Protein AF-0000000083108689 (afdb_homodimer)

Sequence (274 aa):
MANTTTRLTDDALAFLSERHLAMLTTVRADGSPHVVAVGFTFDPKTHIARVITTGGSQKAVNAERGGMAVLSQVDGARWLSLEGQSKVNSDADAVRDAELRYAQRYRNPRPNPRRVVIEVHIERVLGSSGLLDRGDKMANTTTRLTDDALAFLSERHLAMLTTVRADGSPHVVAVGFTFDPKTHIARVITTGGSQKAVNAERGGMAVLSQVDGARWLSLEGQSKVNSDADAVRDAELRYAQRYRNPRPNPRRVVIEVHIERVLGSSGLLDRGDK

Organism: NCBI:txid185642

Radius of gyration: 18.55 Å; Cα contacts (8 Å, |Δi|>4): 628; chains: 2; bounding box: 58×52×39 Å

Structure (mmCIF, N/CA/C/O backbone):
data_AF-0000000083108689-model_v1
#
loop_
_entity.id
_entity.type
_entity.pdbx_description
1 polymer 'F420H(2)-dependent biliverdin reductase'
#
loop_
_atom_site.group_PDB
_atom_site.id
_atom_site.type_symbol
_atom_site.label_atom_id
_atom_site.label_alt_id
_atom_site.label_comp_id
_atom_site.label_asym_id
_atom_site.label_entity_id
_atom_site.label_seq_id
_atom_site.pdbx_PDB_ins_code
_atom_site.Cartn_x
_atom_site.Cartn_y
_atom_site.Cartn_z
_atom_site.occupancy
_atom_site.B_iso_or_equiv
_atom_site.auth_seq_id
_atom_site.auth_comp_id
_atom_site.auth_asym_id
_atom_site.auth_atom_id
_atom_site.pdbx_PDB_model_num
ATOM 1 N N . MET A 1 1 ? 29.031 -4.812 11.219 1 29.05 1 MET A N 1
ATOM 2 C CA . MET A 1 1 ? 28.203 -5.258 10.102 1 29.05 1 MET A CA 1
ATOM 3 C C . MET A 1 1 ? 27.812 -4.082 9.219 1 29.05 1 MET A C 1
ATOM 5 O O . MET A 1 1 ? 27.531 -2.988 9.711 1 29.05 1 MET A O 1
ATOM 9 N N . ALA A 1 2 ? 28.375 -3.887 8.008 1 32.94 2 ALA A N 1
ATOM 10 C CA . ALA A 1 2 ? 28.172 -2.795 7.055 1 32.94 2 ALA A CA 1
ATOM 11 C C . ALA A 1 2 ? 26.703 -2.389 6.992 1 32.94 2 ALA A C 1
ATOM 13 O O . ALA A 1 2 ? 25.844 -3.188 6.605 1 32.94 2 ALA A O 1
ATOM 14 N N . ASN A 1 3 ? 26.062 -1.746 7.891 1 42.31 3 ASN A N 1
ATOM 15 C CA . ASN A 1 3 ? 24.688 -1.252 7.945 1 42.31 3 ASN A CA 1
ATOM 16 C C . ASN A 1 3 ? 24.281 -0.568 6.641 1 42.31 3 ASN A C 1
ATOM 18 O O . ASN A 1 3 ? 24.531 0.626 6.461 1 42.31 3 ASN A O 1
ATOM 22 N N . THR A 1 4 ? 24.547 -1.131 5.523 1 49.97 4 THR A N 1
ATOM 23 C CA . THR A 1 4 ? 24.344 -0.561 4.199 1 49.97 4 THR A CA 1
ATOM 24 C C . THR A 1 4 ? 22.938 0.012 4.059 1 49.97 4 THR A C 1
ATOM 26 O O . THR A 1 4 ? 21.969 -0.734 4.031 1 49.97 4 THR A O 1
ATOM 29 N N . THR A 1 5 ? 22.75 1.223 4.707 1 63.5 5 THR A N 1
ATOM 30 C CA . THR A 1 5 ? 21.5 1.976 4.613 1 63.5 5 THR A CA 1
ATOM 31 C C . THR A 1 5 ? 21.172 2.283 3.158 1 63.5 5 THR A C 1
ATOM 33 O O . THR A 1 5 ? 22 2.812 2.42 1 63.5 5 THR A O 1
ATOM 36 N N . THR A 1 6 ? 20.25 1.543 2.547 1 78.5 6 THR A N 1
ATOM 37 C CA . THR A 1 6 ? 19.75 1.85 1.214 1 78.5 6 THR A CA 1
ATOM 38 C C . THR A 1 6 ? 19.453 3.342 1.077 1 78.5 6 THR A C 1
ATOM 40 O O . THR A 1 6 ? 18.766 3.924 1.918 1 78.5 6 THR A O 1
ATOM 43 N N . ARG A 1 7 ? 20.297 3.887 0.095 1 89.94 7 ARG A N 1
ATOM 44 C CA . ARG A 1 7 ? 20.062 5.301 -0.173 1 89.94 7 ARG A 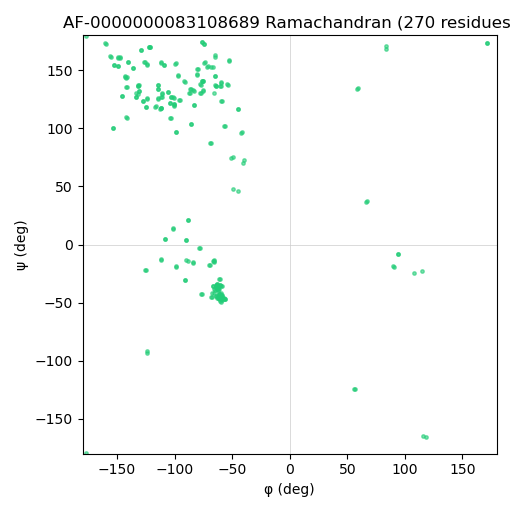CA 1
ATOM 45 C C . ARG A 1 7 ? 19.203 5.488 -1.414 1 89.94 7 ARG A C 1
ATOM 47 O O . ARG A 1 7 ? 19.203 4.645 -2.312 1 89.94 7 ARG A O 1
ATOM 54 N N . LEU A 1 8 ? 18.562 6.613 -1.435 1 96.69 8 LEU A N 1
ATOM 55 C CA . LEU A 1 8 ? 17.734 6.973 -2.578 1 96.69 8 LEU A CA 1
ATOM 56 C C . LEU A 1 8 ? 18.562 7.656 -3.66 1 96.69 8 LEU A C 1
ATOM 58 O O . LEU A 1 8 ? 19.406 8.5 -3.359 1 96.69 8 LEU A O 1
ATOM 62 N N . THR A 1 9 ? 18.406 7.285 -4.871 1 97.31 9 THR A N 1
ATOM 63 C CA . THR A 1 9 ? 19.047 7.953 -5.996 1 97.31 9 THR A CA 1
ATOM 64 C C . THR A 1 9 ? 18.344 9.266 -6.324 1 97.31 9 THR A C 1
ATOM 66 O O . THR A 1 9 ? 17.266 9.555 -5.781 1 97.31 9 THR A O 1
ATOM 69 N N . ASP A 1 10 ? 18.922 9.992 -7.254 1 97.12 10 ASP A N 1
ATOM 70 C CA . ASP A 1 10 ? 18.281 11.211 -7.742 1 97.12 10 ASP A CA 1
ATOM 71 C C . ASP A 1 10 ? 16.969 10.883 -8.445 1 97.12 10 ASP A C 1
ATOM 73 O O . ASP A 1 10 ? 16 11.656 -8.359 1 97.12 10 ASP A O 1
ATOM 77 N N . ASP A 1 11 ? 16.906 9.781 -9.148 1 97.62 11 ASP A N 1
ATOM 78 C CA . ASP A 1 11 ? 15.688 9.336 -9.805 1 97.62 11 ASP A CA 1
ATOM 79 C C . ASP A 1 11 ? 14.594 9.031 -8.781 1 97.62 11 ASP A C 1
ATOM 81 O O . ASP A 1 11 ? 13.422 9.305 -9.016 1 97.62 11 ASP A O 1
ATOM 85 N N . ALA A 1 12 ? 15.039 8.453 -7.684 1 98.12 12 ALA A N 1
ATOM 86 C CA . ALA A 1 12 ? 14.094 8.172 -6.605 1 98.12 12 ALA A CA 1
ATOM 87 C C . ALA A 1 12 ? 13.516 9.469 -6.039 1 98.12 12 ALA A C 1
ATOM 89 O O . ALA A 1 12 ? 12.305 9.562 -5.809 1 98.12 12 ALA A O 1
ATOM 90 N N . LEU A 1 13 ? 14.422 10.438 -5.836 1 98.12 13 LEU A N 1
ATOM 91 C CA . LEU A 1 13 ? 13.977 11.711 -5.285 1 98.12 13 LEU A CA 1
ATOM 92 C C . LEU A 1 13 ? 13.047 12.43 -6.258 1 98.12 13 LEU A C 1
ATOM 94 O O . LEU A 1 13 ? 12.062 13.047 -5.84 1 98.12 13 LEU A O 1
ATOM 98 N N . ALA A 1 14 ? 13.328 12.359 -7.555 1 97.81 14 ALA A N 1
ATOM 99 C CA . ALA A 1 14 ? 12.422 12.906 -8.562 1 97.81 14 ALA A CA 1
ATOM 100 C C . ALA A 1 14 ? 11.062 12.203 -8.516 1 97.81 14 ALA A C 1
ATOM 102 O O . ALA A 1 14 ? 10.016 12.852 -8.57 1 97.81 14 ALA A O 1
ATOM 103 N N . PHE A 1 15 ? 11.086 10.883 -8.375 1 98.38 15 PHE A N 1
ATOM 104 C CA . PHE A 1 15 ? 9.867 10.078 -8.297 1 98.38 15 PHE A CA 1
ATOM 105 C C . PHE A 1 15 ? 9.023 10.492 -7.094 1 98.38 15 PHE A C 1
ATOM 107 O O . PHE A 1 15 ? 7.797 10.555 -7.18 1 98.38 15 PHE A O 1
ATOM 114 N N . LEU A 1 16 ? 9.688 10.867 -5.996 1 98.25 16 LEU A N 1
ATOM 115 C CA . LEU A 1 16 ? 9.016 11.25 -4.758 1 98.25 16 LEU A CA 1
ATOM 116 C C . LEU A 1 16 ? 8.469 12.672 -4.855 1 98.25 16 LEU A C 1
ATOM 118 O O . LEU A 1 16 ? 7.766 13.133 -3.957 1 98.25 16 LEU A O 1
ATOM 122 N N . SER A 1 17 ? 8.695 13.352 -5.926 1 97.5 17 SER A N 1
ATOM 123 C CA . SER A 1 17 ? 8.211 14.719 -6.098 1 97.5 17 SER A CA 1
ATOM 124 C C . SER A 1 17 ? 7.129 14.797 -7.164 1 97.5 17 SER A C 1
ATOM 126 O O . SER A 1 17 ? 6.453 15.812 -7.301 1 97.5 17 SER A O 1
ATOM 128 N N . GLU A 1 18 ? 6.977 13.703 -7.934 1 97.31 18 GLU A N 1
ATOM 129 C CA . GLU A 1 18 ? 5.938 13.656 -8.961 1 97.31 18 GLU A CA 1
ATOM 130 C C . GLU A 1 18 ? 4.543 13.703 -8.344 1 97.31 18 GLU A C 1
ATOM 132 O O . GLU A 1 18 ? 4.32 13.156 -7.262 1 97.31 18 GLU A O 1
ATOM 137 N N . ARG A 1 19 ? 3.615 14.367 -9.039 1 97.25 19 ARG A N 1
ATOM 138 C CA . ARG A 1 19 ? 2.232 14.406 -8.578 1 97.25 19 ARG A CA 1
ATOM 139 C C . ARG A 1 19 ? 1.576 13.031 -8.695 1 97.25 19 ARG A C 1
ATOM 141 O O . ARG A 1 19 ? 0.975 12.711 -9.719 1 97.25 19 ARG A O 1
ATOM 148 N N . HIS A 1 20 ? 1.702 12.25 -7.754 1 94.62 20 HIS A N 1
ATOM 149 C CA . HIS A 1 20 ? 1.252 10.859 -7.676 1 94.62 20 HIS A CA 1
ATOM 150 C C . HIS A 1 20 ? 0.805 10.508 -6.262 1 94.62 20 HIS A C 1
ATOM 152 O O . HIS A 1 20 ? 1.533 10.75 -5.297 1 94.62 20 HIS A O 1
ATOM 158 N N . LEU A 1 21 ? -0.446 9.953 -6.156 1 98.06 21 LEU A N 1
ATOM 159 C CA . LEU A 1 21 ? -0.854 9.508 -4.828 1 98.06 21 LEU A CA 1
ATOM 160 C C . LEU A 1 21 ? -0.121 8.227 -4.441 1 98.06 21 LEU A C 1
ATOM 162 O O . LEU A 1 21 ? 0.436 7.539 -5.301 1 98.06 21 LEU A O 1
ATOM 166 N N . ALA A 1 22 ? -0.032 8.008 -3.172 1 98.75 22 ALA A N 1
ATOM 167 C CA . ALA A 1 22 ? 0.592 6.82 -2.592 1 98.75 22 ALA A CA 1
ATOM 168 C C . ALA A 1 22 ? -0.391 6.059 -1.709 1 98.75 22 ALA A C 1
ATOM 170 O O . ALA A 1 22 ? -1.522 6.504 -1.5 1 98.75 22 ALA A O 1
ATOM 171 N N . MET A 1 23 ? -0.036 4.895 -1.299 1 98.94 23 MET A N 1
ATOM 172 C CA . MET A 1 23 ? -0.749 4.148 -0.267 1 98.94 23 MET A CA 1
ATOM 173 C C . MET A 1 23 ? -0.037 4.262 1.077 1 98.94 23 MET A C 1
ATOM 175 O O . MET A 1 23 ? 1.173 4.039 1.163 1 98.94 23 MET A O 1
ATOM 179 N N . LEU A 1 24 ? -0.755 4.668 2.084 1 99 24 LEU A N 1
ATOM 180 C CA . LEU A 1 24 ? -0.262 4.633 3.457 1 99 24 LEU A CA 1
ATOM 181 C C . LEU A 1 24 ? -0.727 3.363 4.168 1 99 24 LEU A C 1
ATOM 183 O O . LEU A 1 24 ? -1.928 3.094 4.238 1 99 24 LEU A O 1
ATOM 187 N N . THR A 1 25 ? 0.187 2.631 4.676 1 98.94 25 THR A N 1
ATOM 188 C CA . THR A 1 25 ? -0.087 1.481 5.531 1 98.94 25 THR A CA 1
ATOM 189 C C . THR A 1 25 ? 0.196 1.814 6.992 1 98.94 25 THR A C 1
ATOM 191 O O . THR A 1 25 ? 1.309 2.219 7.34 1 98.94 25 THR A O 1
ATOM 194 N N . THR A 1 26 ? -0.72 1.7 7.805 1 98.81 26 THR A N 1
ATOM 195 C CA . THR A 1 26 ? -0.587 1.716 9.258 1 98.81 26 THR A CA 1
ATOM 196 C C . THR A 1 26 ? -1.131 0.425 9.867 1 98.81 26 THR A C 1
ATOM 198 O O . THR A 1 26 ? -1.711 -0.403 9.156 1 98.81 26 THR A O 1
ATOM 201 N N . VAL A 1 27 ? -0.858 0.266 11.148 1 98.06 27 VAL A N 1
ATOM 202 C CA . VAL A 1 27 ? -1.249 -0.977 11.805 1 98.06 27 VAL A CA 1
ATOM 203 C C . VAL A 1 27 ? -2.381 -0.706 12.797 1 98.06 27 VAL A C 1
ATOM 205 O O . VAL A 1 27 ? -2.279 0.193 13.633 1 98.06 27 VAL A O 1
ATOM 208 N N . ARG A 1 28 ? -3.449 -1.509 12.695 1 97.06 28 ARG A N 1
ATOM 209 C CA . ARG A 1 28 ? -4.582 -1.4 13.609 1 97.06 28 ARG A CA 1
ATOM 210 C C . ARG A 1 28 ? -4.234 -1.966 14.984 1 97.06 28 ARG A C 1
ATOM 212 O O . ARG A 1 28 ? -3.189 -2.6 15.156 1 97.06 28 ARG A O 1
ATOM 219 N N . ALA A 1 29 ? -5.152 -1.752 15.898 1 96.44 29 ALA A N 1
ATOM 220 C CA . ALA A 1 29 ? -4.949 -2.225 17.266 1 96.44 29 ALA A CA 1
ATOM 221 C C . ALA A 1 29 ? -4.805 -3.742 17.312 1 96.44 29 ALA A C 1
ATOM 223 O O . ALA A 1 29 ? -4.082 -4.281 18.156 1 96.44 29 ALA A O 1
ATOM 224 N N . ASP A 1 30 ? -5.434 -4.434 16.375 1 95.12 30 ASP A N 1
ATOM 225 C CA . ASP A 1 30 ? -5.398 -5.895 16.375 1 95.12 30 ASP A CA 1
ATOM 226 C C . ASP A 1 30 ? -4.219 -6.41 15.562 1 95.12 30 ASP A C 1
ATOM 228 O O . ASP A 1 30 ? -4.113 -7.613 15.305 1 95.12 30 ASP A O 1
ATOM 232 N N . GLY A 1 31 ? -3.418 -5.492 15.078 1 95.38 31 GLY A N 1
ATOM 233 C CA . GLY A 1 31 ? -2.207 -5.879 14.375 1 95.38 31 GLY A CA 1
ATOM 234 C C . GLY A 1 31 ? -2.395 -5.953 12.867 1 95.38 31 GLY A C 1
ATOM 235 O O . GLY A 1 31 ? -1.427 -6.117 12.125 1 95.38 31 GLY A O 1
ATOM 236 N N . SER A 1 32 ? -3.629 -5.828 12.414 1 96.38 32 SER A N 1
ATOM 237 C CA . SER A 1 32 ? -3.881 -5.922 10.977 1 96.38 32 SER A CA 1
ATOM 238 C C . SER A 1 32 ? -3.549 -4.613 10.273 1 96.38 32 SER A C 1
ATOM 240 O O . SER A 1 32 ? -3.639 -3.539 10.867 1 96.38 32 SER A O 1
ATOM 242 N N . PRO A 1 33 ? -3.174 -4.707 9.031 1 98.19 33 PRO A N 1
ATOM 243 C CA . PRO A 1 33 ? -2.85 -3.49 8.281 1 98.19 33 PRO A CA 1
ATOM 244 C C . PRO A 1 33 ? -4.09 -2.699 7.875 1 98.19 33 PRO A C 1
ATOM 246 O O . PRO A 1 33 ? -5.125 -3.289 7.551 1 98.19 33 PRO A O 1
ATOM 249 N N . HIS A 1 34 ? -4.02 -1.457 7.953 1 98.69 34 HIS A N 1
ATOM 250 C CA . HIS A 1 34 ? -4.938 -0.462 7.41 1 98.69 34 HIS A CA 1
ATOM 251 C C . HIS A 1 34 ? -4.289 0.337 6.289 1 98.69 34 HIS A C 1
ATOM 253 O O . HIS A 1 34 ? -3.295 1.033 6.508 1 98.69 34 HIS A O 1
ATOM 259 N N . VAL A 1 35 ? -4.832 0.249 5.051 1 98.94 35 VAL A N 1
ATOM 260 C CA . VAL A 1 35 ? -4.148 0.806 3.889 1 98.94 35 VAL A CA 1
ATOM 261 C C . VAL A 1 35 ? -5.094 1.729 3.125 1 98.94 35 VAL A C 1
ATOM 263 O O . VAL A 1 35 ? -6.156 1.3 2.666 1 98.94 35 VAL A O 1
ATOM 266 N N . VAL A 1 36 ? -4.688 2.977 2.941 1 98.88 36 VAL A N 1
ATOM 267 C CA . VAL A 1 36 ? -5.535 3.957 2.27 1 98.88 36 VAL A CA 1
ATOM 268 C C . VAL A 1 36 ? -4.684 4.832 1.35 1 98.88 36 VAL A C 1
ATOM 270 O O . VAL A 1 36 ? -3.471 4.949 1.544 1 98.88 36 VAL A O 1
ATOM 273 N N . ALA A 1 37 ? -5.316 5.414 0.375 1 98.81 37 ALA A N 1
ATOM 274 C CA . ALA A 1 37 ? -4.633 6.336 -0.528 1 98.81 37 ALA A CA 1
ATOM 275 C C . ALA A 1 37 ? -4.41 7.691 0.138 1 98.81 37 ALA A C 1
ATOM 277 O O . ALA A 1 37 ? -5.285 8.195 0.845 1 98.81 37 ALA A O 1
ATOM 278 N N . VAL A 1 38 ? -3.24 8.266 -0.123 1 98.81 38 VAL A N 1
ATOM 279 C CA . VAL A 1 38 ? -2.91 9.562 0.457 1 98.81 38 VAL A CA 1
ATOM 280 C C . VAL A 1 38 ? -1.99 10.328 -0.488 1 98.81 38 VAL A C 1
ATOM 282 O O . VAL A 1 38 ? -1.315 9.734 -1.33 1 98.81 38 VAL A O 1
ATOM 285 N N . GLY A 1 39 ? -2.035 11.656 -0.389 1 98.75 39 GLY A N 1
ATOM 286 C CA . GLY A 1 39 ? -0.861 12.438 -0.735 1 98.75 39 GLY A CA 1
ATOM 287 C C . GLY A 1 39 ? 0.169 12.492 0.377 1 98.75 39 GLY A C 1
ATOM 288 O O . GLY A 1 39 ? -0.185 12.555 1.557 1 98.75 39 GLY A O 1
ATOM 289 N N . PHE A 1 40 ? 1.439 12.539 0.035 1 98.88 40 PHE A N 1
ATOM 290 C CA . PHE A 1 40 ? 2.48 12.68 1.045 1 98.88 40 PHE A CA 1
ATOM 291 C C . PHE A 1 40 ? 3.664 13.469 0.493 1 98.88 40 PHE A C 1
ATOM 293 O O . PHE A 1 40 ? 3.811 13.609 -0.724 1 98.88 40 PHE A O 1
ATOM 300 N N . THR A 1 41 ? 4.453 13.984 1.383 1 98.88 41 THR A N 1
ATOM 301 C CA . THR A 1 41 ? 5.711 14.625 1.026 1 98.88 41 THR A CA 1
ATOM 302 C C . THR A 1 41 ? 6.883 13.977 1.761 1 98.88 41 THR A C 1
ATOM 304 O O . THR A 1 41 ? 6.691 13.336 2.799 1 98.88 41 THR A O 1
ATOM 307 N N . PHE A 1 42 ? 8.023 14.07 1.211 1 98.81 42 PHE A N 1
ATOM 308 C CA . PHE A 1 42 ? 9.242 13.516 1.786 1 98.81 42 PHE A CA 1
ATOM 309 C C . PHE A 1 42 ? 10.367 14.539 1.771 1 98.81 42 PHE A C 1
ATOM 311 O O . PHE A 1 42 ? 10.578 15.219 0.766 1 98.81 42 PHE A O 1
ATOM 318 N N . ASP A 1 43 ? 10.961 14.703 2.854 1 98.38 43 ASP A N 1
ATOM 319 C CA . ASP A 1 43 ? 12.141 15.555 2.969 1 98.38 43 ASP A CA 1
ATOM 320 C C . ASP A 1 43 ? 13.422 14.719 3.043 1 98.38 43 ASP A C 1
ATOM 322 O O . ASP A 1 43 ? 13.711 14.109 4.074 1 98.38 43 ASP A O 1
ATOM 326 N N . PRO A 1 44 ? 14.227 14.711 2.025 1 96.81 44 PRO A N 1
ATOM 327 C CA . PRO A 1 44 ? 15.414 13.852 2.012 1 96.81 44 PRO A CA 1
ATOM 328 C C . PRO A 1 44 ? 16.484 14.305 3.004 1 96.81 44 PRO A C 1
ATOM 330 O O . PRO A 1 44 ? 17.391 13.539 3.328 1 96.81 44 PRO A O 1
ATOM 333 N N . LYS A 1 45 ? 16.422 15.508 3.471 1 96.56 45 LYS A N 1
ATOM 334 C CA . LYS A 1 45 ? 17.391 15.992 4.438 1 96.56 45 LYS A CA 1
ATOM 335 C C . LYS A 1 45 ? 17.109 15.445 5.832 1 96.56 45 LYS A C 1
ATOM 337 O O . LYS A 1 45 ? 18.016 15 6.531 1 96.56 45 LYS A O 1
ATOM 342 N N . THR A 1 46 ? 15.883 15.43 6.215 1 97.69 46 THR A N 1
ATOM 343 C CA . THR A 1 46 ? 15.523 15 7.562 1 97.69 46 THR A CA 1
ATOM 344 C C . THR A 1 46 ? 15.055 13.547 7.555 1 97.69 46 THR A C 1
ATOM 346 O O . THR A 1 46 ? 14.93 12.93 8.617 1 97.69 46 THR A O 1
ATOM 349 N N . HIS A 1 47 ? 14.656 13 6.391 1 97.81 47 HIS A N 1
ATOM 350 C CA . HIS A 1 47 ? 14.125 11.648 6.195 1 97.81 47 HIS A CA 1
ATOM 351 C C . HIS A 1 47 ? 12.766 11.492 6.859 1 97.81 47 HIS A C 1
ATOM 353 O O . HIS A 1 47 ? 12.484 10.461 7.469 1 97.81 47 HIS A O 1
ATOM 359 N N . ILE A 1 48 ? 12.008 12.57 6.762 1 98.81 48 ILE A N 1
ATOM 360 C CA . ILE A 1 48 ? 10.648 12.531 7.293 1 98.81 48 ILE A CA 1
ATOM 361 C C . ILE A 1 48 ? 9.648 12.602 6.145 1 98.81 48 ILE A C 1
ATOM 363 O O . ILE A 1 48 ? 9.727 13.484 5.289 1 98.81 48 ILE A O 1
ATOM 367 N N . ALA A 1 49 ? 8.773 11.68 6.117 1 98.94 49 ALA A N 1
ATOM 368 C CA . ALA A 1 49 ? 7.598 11.75 5.254 1 98.94 49 ALA A CA 1
ATOM 369 C C . ALA A 1 49 ? 6.387 12.266 6.023 1 98.94 49 ALA A C 1
ATOM 371 O O . ALA A 1 49 ? 6.227 11.977 7.211 1 98.94 49 ALA A O 1
ATOM 372 N N . ARG A 1 50 ? 5.555 13.016 5.35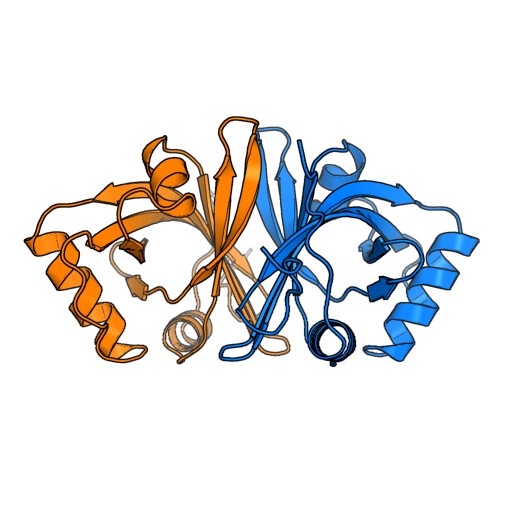5 1 98.94 50 ARG A N 1
ATOM 373 C CA . ARG A 1 50 ? 4.43 13.656 6.023 1 98.94 50 ARG A CA 1
ATOM 374 C C . ARG A 1 50 ? 3.129 13.414 5.266 1 98.94 50 ARG A C 1
ATOM 376 O O . ARG A 1 50 ? 3.1 13.484 4.035 1 98.94 50 ARG A O 1
ATOM 383 N N . VAL A 1 51 ? 2.107 13.133 5.992 1 98.94 51 VAL A N 1
ATOM 384 C CA . VAL A 1 51 ? 0.741 13.055 5.488 1 98.94 51 VAL A CA 1
ATOM 385 C C . VAL A 1 51 ? -0.16 14 6.281 1 98.94 51 VAL A C 1
ATOM 387 O O . VAL A 1 51 ? -0.202 13.938 7.512 1 98.94 51 VAL A O 1
ATOM 390 N N . ILE A 1 52 ? -0.853 14.875 5.602 1 98.94 52 ILE A N 1
ATOM 391 C CA . ILE A 1 52 ? -1.87 15.656 6.301 1 98.94 52 ILE A CA 1
ATOM 392 C C . ILE A 1 52 ? -3.215 14.93 6.223 1 98.94 52 ILE A C 1
ATOM 394 O O . ILE A 1 52 ? -3.557 14.352 5.191 1 98.94 52 ILE A O 1
ATOM 398 N N . THR A 1 53 ? -3.961 14.953 7.336 1 98.88 53 THR A N 1
ATOM 399 C CA . THR A 1 53 ? -5.242 14.266 7.414 1 98.88 53 THR A CA 1
ATOM 400 C C . THR A 1 53 ? -6.094 14.828 8.547 1 98.88 53 THR A C 1
ATOM 402 O O . THR A 1 53 ? -5.66 15.734 9.266 1 98.88 53 THR A O 1
ATOM 405 N N . THR A 1 54 ? -7.328 14.367 8.602 1 98.75 54 THR A N 1
ATOM 406 C CA . THR A 1 54 ? -8.227 14.766 9.68 1 98.75 54 THR A CA 1
ATOM 407 C C . THR A 1 54 ? -7.887 14.016 10.961 1 98.75 54 THR A C 1
ATOM 409 O O . THR A 1 54 ? -7.734 12.797 10.961 1 98.75 54 THR A O 1
ATOM 412 N N . GLY A 1 55 ? -7.754 14.773 12.031 1 98.38 55 GLY A N 1
ATOM 413 C CA . GLY A 1 55 ? -7.621 14.125 13.328 1 98.38 55 GLY A CA 1
ATOM 414 C C . GLY A 1 55 ? -8.742 13.148 13.625 1 98.38 55 GLY A C 1
ATOM 415 O O . GLY A 1 55 ? -9.906 13.422 13.312 1 98.38 55 GLY A O 1
ATOM 416 N N . GLY A 1 56 ? -8.359 11.93 14.234 1 97.75 56 GLY A N 1
ATOM 417 C CA . GLY A 1 56 ? -9.359 10.938 14.586 1 97.75 56 GLY A CA 1
ATOM 418 C C . GLY A 1 56 ? -9.633 9.945 13.477 1 97.75 56 GLY A C 1
ATOM 419 O O . GLY A 1 56 ? -10.312 8.938 13.695 1 97.75 56 GLY A O 1
ATOM 420 N N . SER A 1 57 ? -9.266 10.281 12.242 1 98.5 57 SER A N 1
ATOM 421 C CA . SER A 1 57 ? -9.367 9.25 11.211 1 98.5 57 SER A CA 1
ATOM 422 C C . SER A 1 57 ? -8.648 7.977 11.625 1 98.5 57 SER A C 1
ATOM 424 O O . SER A 1 57 ? -7.758 8.008 12.477 1 98.5 57 SER A O 1
ATOM 426 N N . GLN A 1 58 ? -8.977 6.922 11.07 1 98.06 58 GLN A N 1
ATOM 427 C CA . GLN A 1 58 ? -8.391 5.641 11.453 1 98.06 58 GLN A CA 1
ATOM 428 C C . GLN A 1 58 ? -6.883 5.645 11.242 1 98.06 58 GLN A C 1
ATOM 430 O O . GLN A 1 58 ? -6.137 5.113 12.07 1 98.06 58 GLN A O 1
ATOM 435 N N . LYS A 1 59 ? -6.395 6.211 10.078 1 98.5 59 LYS A N 1
ATOM 436 C CA . LYS A 1 59 ? -4.953 6.273 9.852 1 98.5 59 LYS A CA 1
ATOM 437 C C . LYS A 1 59 ? -4.27 7.125 10.914 1 98.5 59 LYS A C 1
ATOM 439 O O . LYS A 1 59 ? -3.162 6.805 11.359 1 98.5 59 LYS A O 1
ATOM 444 N N . ALA A 1 60 ? -4.906 8.219 11.344 1 98.75 60 ALA A N 1
ATOM 445 C CA . ALA A 1 60 ? -4.348 9.055 12.398 1 98.75 60 ALA A CA 1
ATOM 446 C C . ALA A 1 60 ? -4.348 8.32 13.734 1 98.75 60 ALA A C 1
ATOM 448 O O . ALA A 1 60 ? -3.361 8.359 14.477 1 98.75 60 ALA A O 1
ATOM 449 N N . VAL A 1 61 ? -5.457 7.66 14.062 1 98.56 61 VAL A N 1
ATOM 450 C CA . VAL A 1 61 ? -5.57 6.898 15.305 1 98.56 61 VAL A CA 1
ATOM 451 C C . VAL A 1 61 ? -4.492 5.82 15.344 1 98.56 61 VAL A C 1
ATOM 453 O O . VAL A 1 61 ? -3.828 5.637 16.375 1 98.56 61 VAL A O 1
ATOM 456 N N . ASN A 1 62 ? -4.324 5.137 14.234 1 98.56 62 ASN A N 1
ATOM 457 C CA . ASN A 1 62 ? -3.281 4.117 14.156 1 98.56 62 ASN A CA 1
ATOM 458 C C . ASN A 1 62 ? -1.896 4.715 14.383 1 98.56 62 ASN A C 1
ATOM 460 O O . ASN A 1 62 ? -1.1 4.168 15.148 1 98.56 62 ASN A O 1
ATOM 464 N N . ALA A 1 63 ? -1.604 5.809 13.672 1 98.56 63 ALA A N 1
ATOM 465 C CA . ALA A 1 63 ? -0.289 6.441 13.734 1 98.56 63 ALA A CA 1
ATOM 466 C C . ALA A 1 63 ? 0.003 6.961 15.141 1 98.56 63 ALA A C 1
ATOM 468 O O . ALA A 1 63 ? 1.154 6.961 15.586 1 98.56 63 ALA A O 1
ATOM 469 N N . GLU A 1 64 ? -1.031 7.395 15.789 1 97.25 64 GLU A N 1
ATOM 470 C CA . GLU A 1 64 ? -0.887 7.934 17.141 1 97.25 64 GLU A CA 1
ATOM 471 C C . GLU A 1 64 ? -0.401 6.863 18.109 1 97.25 64 GLU A C 1
ATOM 473 O O . GLU A 1 64 ? 0.318 7.164 19.062 1 97.25 64 GLU A O 1
ATOM 478 N N . ARG A 1 65 ? -0.836 5.633 17.891 1 95.44 65 ARG A N 1
ATOM 479 C CA . ARG A 1 65 ? -0.398 4.531 18.75 1 95.44 65 ARG A CA 1
ATOM 480 C C . ARG A 1 65 ? 1.095 4.273 18.578 1 95.44 65 ARG A C 1
ATOM 482 O O . ARG A 1 65 ? 1.713 3.613 19.422 1 95.44 65 ARG A O 1
ATOM 489 N N . GLY A 1 66 ? 1.549 4.855 17.562 1 86.5 66 GLY A N 1
ATOM 490 C CA . GLY A 1 66 ? 2.959 4.648 17.281 1 86.5 66 GLY A CA 1
ATOM 491 C C . GLY A 1 66 ? 3.229 3.371 16.516 1 86.5 66 GLY A C 1
ATOM 492 O O . GLY A 1 66 ? 2.301 2.629 16.188 1 86.5 66 GLY A O 1
ATOM 493 N N . GLY A 1 67 ? 4.387 3.209 16.078 1 90 67 GLY A N 1
ATOM 494 C CA . GLY A 1 67 ? 4.805 2.002 15.375 1 90 67 GLY A CA 1
ATOM 495 C C . GLY A 1 67 ? 5.199 2.252 13.93 1 90 67 GLY A C 1
ATOM 496 O O . GLY A 1 67 ? 5.367 3.402 13.516 1 90 67 GLY A O 1
ATOM 497 N N . MET A 1 68 ? 5.254 1.175 13.281 1 97.31 68 MET A N 1
ATOM 498 C CA . MET A 1 68 ? 5.758 1.215 11.914 1 97.31 68 MET A CA 1
ATOM 499 C C . MET A 1 68 ? 4.656 1.606 10.938 1 97.31 68 MET A C 1
ATOM 501 O O . MET A 1 68 ? 3.518 1.151 11.062 1 97.31 68 MET A O 1
ATOM 505 N N . ALA A 1 69 ? 4.906 2.484 10.086 1 98.88 69 ALA A N 1
ATOM 506 C CA . ALA A 1 69 ? 4.082 2.836 8.93 1 98.88 69 ALA A CA 1
ATOM 507 C C . ALA A 1 69 ? 4.895 2.779 7.641 1 98.88 69 ALA A C 1
ATOM 509 O O . ALA A 1 69 ? 6.125 2.836 7.672 1 98.88 69 ALA A O 1
ATOM 510 N N . VAL A 1 70 ? 4.246 2.613 6.555 1 98.94 70 VAL A N 1
ATOM 511 C CA . VAL A 1 70 ? 4.902 2.533 5.254 1 98.94 70 VAL A CA 1
ATOM 512 C C . VAL A 1 70 ? 4.164 3.414 4.246 1 98.94 70 VAL A C 1
ATOM 514 O O . VAL A 1 70 ? 2.936 3.354 4.145 1 98.94 70 VAL A O 1
ATOM 517 N N . LEU A 1 71 ? 4.812 4.293 3.574 1 98.94 71 LEU A N 1
ATOM 518 C CA . LEU A 1 71 ? 4.328 5.035 2.416 1 98.94 71 LEU A CA 1
ATOM 519 C C . LEU A 1 71 ? 4.855 4.426 1.121 1 98.94 71 LEU A C 1
ATOM 521 O O . LEU A 1 71 ? 6.066 4.332 0.922 1 98.94 71 LEU A O 1
ATOM 525 N N . SER A 1 72 ? 3.945 4 0.249 1 98.88 72 SER A N 1
ATOM 526 C CA . SER A 1 72 ? 4.367 3.307 -0.963 1 98.88 72 SER A CA 1
ATOM 527 C C . SER A 1 72 ? 3.674 3.877 -2.197 1 98.88 72 SER A C 1
ATOM 529 O O . SER A 1 72 ? 2.473 4.152 -2.17 1 98.88 72 SER A O 1
ATOM 531 N N . GLN A 1 73 ? 4.395 4.078 -3.271 1 98.62 73 GLN A N 1
ATOM 532 C CA . GLN A 1 73 ? 3.801 4.477 -4.543 1 98.62 73 GLN A CA 1
ATOM 533 C C . GLN A 1 73 ? 4.406 3.691 -5.703 1 98.62 73 GLN A C 1
ATOM 535 O O . GLN A 1 73 ? 5.535 3.205 -5.605 1 98.62 73 GLN A O 1
ATOM 540 N N . VAL A 1 74 ? 3.631 3.51 -6.742 1 98.56 74 VAL A N 1
ATOM 541 C CA . VAL A 1 74 ? 4.051 2.732 -7.906 1 98.56 74 VAL A CA 1
ATOM 542 C C . VAL A 1 74 ? 3.547 3.4 -9.18 1 98.56 74 VAL A C 1
ATOM 544 O O . VAL A 1 74 ? 2.428 3.914 -9.227 1 98.56 74 VAL A O 1
ATOM 547 N N . ASP A 1 75 ? 4.336 3.494 -10.125 1 96.94 75 ASP A N 1
ATOM 548 C CA . ASP A 1 75 ? 4.047 3.939 -11.484 1 96.94 75 ASP A CA 1
ATOM 549 C C . ASP A 1 75 ? 4.828 3.123 -12.516 1 96.94 75 ASP A C 1
ATOM 551 O O . ASP A 1 75 ? 6.039 3.293 -12.656 1 96.94 75 ASP A O 1
ATOM 555 N N . GLY A 1 76 ? 4.07 2.287 -13.227 1 94.5 76 GLY A N 1
ATOM 556 C CA . GLY A 1 76 ? 4.77 1.36 -14.102 1 94.5 76 GLY A CA 1
ATOM 557 C C . GLY A 1 76 ? 5.781 0.497 -13.375 1 94.5 76 GLY A C 1
ATOM 558 O O . GLY A 1 76 ? 5.445 -0.163 -12.391 1 94.5 76 GLY A O 1
ATOM 559 N N . ALA A 1 77 ? 7.031 0.566 -13.867 1 94.81 77 ALA A N 1
ATOM 560 C CA . ALA A 1 77 ? 8.086 -0.279 -13.305 1 94.81 77 ALA A CA 1
ATOM 561 C C . ALA A 1 77 ? 8.695 0.362 -12.07 1 94.81 77 ALA A C 1
ATOM 563 O O . ALA A 1 77 ? 9.445 -0.288 -11.328 1 94.81 77 ALA A O 1
ATOM 564 N N . ARG A 1 78 ? 8.477 1.597 -11.836 1 97.94 78 ARG A N 1
ATOM 565 C CA . ARG A 1 78 ? 9.047 2.299 -10.688 1 97.94 78 ARG A CA 1
ATOM 566 C C . ARG A 1 78 ? 8.156 2.162 -9.461 1 97.94 78 ARG A C 1
ATOM 568 O O . ARG A 1 78 ? 6.949 2.385 -9.539 1 97.94 78 ARG A O 1
ATOM 575 N N . TRP A 1 79 ? 8.781 1.798 -8.406 1 98.69 79 TRP A N 1
ATOM 576 C CA . TRP A 1 79 ? 8.031 1.779 -7.152 1 98.69 79 TRP A CA 1
ATOM 577 C C . TRP A 1 79 ? 8.961 1.996 -5.965 1 98.69 79 TRP A C 1
ATOM 579 O O . TRP A 1 79 ? 10.164 1.731 -6.051 1 98.69 79 TRP A O 1
ATOM 589 N N . LEU A 1 80 ? 8.43 2.52 -4.859 1 98.75 80 LEU A N 1
ATOM 590 C CA . LEU A 1 80 ? 9.133 2.752 -3.602 1 98.75 80 LEU A CA 1
ATOM 591 C C . LEU A 1 80 ? 8.227 2.447 -2.412 1 98.75 80 LEU A C 1
ATOM 593 O O . LEU A 1 80 ? 7.02 2.709 -2.459 1 98.75 80 LEU A O 1
ATOM 597 N N . SER A 1 81 ? 8.781 1.915 -1.388 1 98.81 81 SER A N 1
ATOM 598 C CA . SER A 1 81 ? 8.203 1.852 -0.05 1 98.81 81 SER A CA 1
ATOM 599 C C . SER A 1 81 ? 9.141 2.457 0.989 1 98.81 81 SER A C 1
ATOM 601 O O . SER A 1 81 ? 10.258 1.973 1.184 1 98.81 81 SER A O 1
ATOM 603 N N . LEU A 1 82 ? 8.68 3.492 1.632 1 98.75 82 LEU A N 1
ATOM 604 C CA . LEU A 1 82 ? 9.391 4.152 2.721 1 98.75 82 LEU A CA 1
ATOM 605 C C . LEU A 1 82 ? 8.844 3.715 4.074 1 98.75 82 LEU A C 1
ATOM 607 O O . LEU A 1 82 ? 7.676 3.963 4.383 1 98.75 82 LEU A O 1
ATOM 611 N N . GLU A 1 83 ? 9.68 3.127 4.875 1 98.69 83 GLU A N 1
ATOM 612 C CA . GLU A 1 83 ? 9.242 2.543 6.137 1 98.69 83 GLU A CA 1
ATOM 613 C C . GLU A 1 83 ? 9.844 3.283 7.328 1 98.69 83 GLU A C 1
ATOM 615 O O . GLU A 1 83 ? 11.039 3.596 7.328 1 98.69 83 GLU A O 1
ATOM 620 N N . GLY A 1 84 ? 9.008 3.518 8.336 1 98.56 84 GLY A N 1
ATOM 621 C CA . GLY A 1 84 ? 9.539 4.117 9.547 1 98.56 84 GLY A CA 1
ATOM 622 C C . GLY A 1 84 ? 8.508 4.258 10.648 1 98.56 84 GLY A C 1
ATOM 623 O O . GLY A 1 84 ? 7.348 3.883 10.469 1 98.56 84 GLY A O 1
ATOM 624 N N . GLN A 1 85 ? 8.906 4.785 11.742 1 98.44 85 GLN A N 1
ATOM 625 C CA . GLN A 1 85 ? 8.016 5.008 12.883 1 98.44 85 GLN A CA 1
ATOM 626 C C . GLN A 1 85 ? 7.137 6.234 12.656 1 98.44 85 GLN A C 1
ATOM 628 O O . GLN A 1 85 ? 7.605 7.258 12.164 1 98.44 85 GLN A O 1
ATOM 633 N N . SER A 1 86 ? 5.914 6.066 13.016 1 98.75 86 SER A N 1
ATOM 634 C CA . SER A 1 86 ? 4.984 7.164 12.789 1 98.75 86 SER A CA 1
ATOM 635 C C . SER A 1 86 ? 4.574 7.828 14.094 1 98.75 86 SER A C 1
ATOM 637 O O . SER A 1 86 ? 4.578 7.191 15.148 1 98.75 86 SER A O 1
ATOM 639 N N . LYS A 1 87 ? 4.207 9.047 14.039 1 98.56 87 LYS A N 1
ATOM 640 C CA . LYS A 1 87 ? 3.574 9.828 15.094 1 98.56 87 LYS A CA 1
ATOM 641 C C . LYS A 1 87 ? 2.633 10.883 14.516 1 98.56 87 LYS A C 1
ATOM 643 O O . LYS A 1 87 ? 2.73 11.227 13.336 1 98.56 87 LYS A O 1
ATOM 648 N N . VAL A 1 88 ? 1.741 11.359 15.352 1 98.88 88 VAL A N 1
ATOM 649 C CA . VAL A 1 88 ? 0.85 12.445 14.945 1 98.88 88 VAL A CA 1
ATOM 650 C C . VAL A 1 88 ? 1.283 13.75 15.609 1 98.88 88 VAL A C 1
ATOM 652 O O . VAL A 1 88 ? 1.618 13.766 16.797 1 98.88 88 VAL A O 1
ATOM 655 N N . ASN A 1 89 ? 1.39 14.766 14.844 1 98.81 89 ASN A N 1
ATOM 656 C CA . ASN A 1 89 ? 1.693 16.125 15.289 1 98.81 89 ASN A CA 1
ATOM 657 C C . ASN A 1 89 ? 0.538 17.078 15 1 98.81 89 ASN A C 1
ATOM 659 O O . ASN A 1 89 ? 0.178 17.297 13.844 1 98.81 89 ASN A O 1
ATOM 663 N N . SER A 1 90 ? -0.065 17.703 16.031 1 98.56 90 SER A N 1
ATOM 664 C CA . SER A 1 90 ? -1.213 18.578 15.859 1 98.56 90 SER A CA 1
ATOM 665 C C . SER A 1 90 ? -0.824 20.047 16.078 1 98.56 90 SER A C 1
ATOM 667 O O . SER A 1 90 ? -1.685 20.922 16.094 1 98.56 90 SER A O 1
ATOM 669 N N . ASP A 1 91 ? 0.492 20.266 16.281 1 98.69 91 ASP A N 1
ATOM 670 C CA . ASP A 1 91 ? 0.945 21.656 16.422 1 98.69 91 ASP A CA 1
ATOM 671 C C . ASP A 1 91 ? 0.612 22.469 15.18 1 98.69 91 ASP A C 1
ATOM 673 O O . ASP A 1 91 ? 0.854 22.031 14.055 1 98.69 91 ASP A O 1
ATOM 677 N N . ALA A 1 92 ? 0.111 23.703 15.391 1 98.44 92 ALA A N 1
ATOM 678 C CA . ALA A 1 92 ? -0.359 24.562 14.297 1 98.44 92 ALA A CA 1
ATOM 679 C C . ALA A 1 92 ? 0.76 24.844 13.297 1 98.44 92 ALA A C 1
ATOM 681 O O . ALA A 1 92 ? 0.529 24.859 12.086 1 98.44 92 ALA A O 1
ATOM 682 N N . ASP A 1 93 ? 1.943 25.094 13.797 1 98.75 93 ASP A N 1
ATOM 683 C CA . ASP A 1 93 ? 3.064 25.391 12.914 1 98.75 93 ASP A CA 1
ATOM 684 C C . ASP A 1 93 ? 3.449 24.172 12.086 1 98.75 93 ASP A C 1
ATOM 686 O O . ASP A 1 93 ? 3.795 24.281 10.906 1 98.75 93 ASP A O 1
ATOM 690 N N . ALA A 1 94 ? 3.465 22.984 12.727 1 98.81 94 ALA A N 1
ATOM 691 C CA . ALA A 1 94 ? 3.77 21.75 12.016 1 98.81 94 ALA A CA 1
ATOM 692 C C . ALA A 1 94 ? 2.732 21.469 10.93 1 98.81 94 ALA A C 1
ATOM 694 O O . ALA A 1 94 ? 3.082 21.078 9.82 1 98.81 94 ALA A O 1
ATOM 695 N N . VAL A 1 95 ? 1.507 21.641 11.281 1 98.88 95 VAL A N 1
ATOM 696 C CA . VAL A 1 95 ? 0.419 21.422 10.336 1 98.88 95 VAL A CA 1
ATOM 697 C C . VAL A 1 95 ? 0.552 22.391 9.164 1 98.88 95 VAL A C 1
ATOM 699 O O . VAL A 1 95 ? 0.443 22 8 1 98.88 95 VAL A O 1
ATOM 702 N N . ARG A 1 96 ? 0.792 23.641 9.469 1 98.69 96 ARG A N 1
ATOM 703 C CA . ARG A 1 96 ? 0.954 24.656 8.43 1 98.69 96 ARG A CA 1
ATOM 704 C C . ARG A 1 96 ? 2.111 24.297 7.504 1 98.69 96 ARG A C 1
ATOM 706 O O . ARG A 1 96 ? 1.993 24.422 6.281 1 98.69 96 ARG A O 1
ATOM 713 N N . ASP A 1 97 ? 3.234 23.938 8.078 1 98.81 97 ASP A N 1
ATOM 714 C CA . ASP A 1 97 ? 4.387 23.531 7.277 1 98.81 97 ASP A CA 1
ATOM 715 C C . ASP A 1 97 ? 4.035 22.375 6.355 1 98.81 97 ASP A C 1
ATOM 717 O O . ASP A 1 97 ? 4.375 22.375 5.172 1 98.81 97 ASP A O 1
ATOM 721 N N . ALA A 1 98 ? 3.369 21.344 6.863 1 98.94 98 ALA A N 1
ATOM 722 C CA . ALA A 1 98 ? 2.971 20.172 6.082 1 98.94 98 ALA A CA 1
ATOM 723 C C . ALA A 1 98 ? 2.006 20.547 4.965 1 98.94 98 ALA A C 1
ATOM 725 O O . ALA A 1 98 ? 2.078 20.016 3.861 1 98.94 98 ALA A O 1
ATOM 726 N N . GLU A 1 99 ? 1.083 21.484 5.242 1 98.88 99 GLU A N 1
ATOM 727 C CA . GLU A 1 99 ? 0.166 21.969 4.215 1 98.88 99 GLU A CA 1
ATOM 728 C C . GLU A 1 99 ? 0.924 22.625 3.064 1 98.88 99 GLU A C 1
ATOM 730 O O . GLU A 1 99 ? 0.582 22.422 1.897 1 98.88 99 GLU A O 1
ATOM 735 N N . LEU A 1 100 ? 1.881 23.438 3.414 1 98.81 100 LEU A N 1
ATOM 736 C CA . LEU A 1 100 ? 2.658 24.141 2.396 1 98.81 100 LEU A CA 1
ATOM 737 C C . LEU A 1 100 ? 3.414 23.156 1.516 1 98.81 100 LEU A C 1
ATOM 739 O O . LEU A 1 100 ? 3.439 23.297 0.292 1 98.81 100 LEU A O 1
ATOM 743 N N . ARG A 1 101 ? 4.047 22.203 2.113 1 98.75 101 ARG A N 1
ATOM 744 C CA . ARG A 1 101 ? 4.75 21.172 1.354 1 98.75 101 ARG A CA 1
ATOM 745 C C . ARG A 1 101 ? 3.785 20.406 0.458 1 98.75 101 ARG A C 1
ATOM 747 O O . ARG A 1 101 ? 4.098 20.125 -0.702 1 98.75 101 ARG A O 1
ATOM 754 N N . TYR A 1 102 ? 2.689 20.031 1.027 1 98.81 102 TYR A N 1
ATOM 755 C CA . TYR A 1 102 ? 1.663 19.328 0.277 1 98.81 102 TYR A CA 1
ATOM 756 C C . TYR A 1 102 ? 1.224 20.125 -0.943 1 98.81 102 TYR A C 1
ATOM 758 O O . TYR A 1 102 ? 1.093 19.578 -2.039 1 98.81 102 TYR A O 1
ATOM 766 N N . ALA A 1 103 ? 0.971 21.391 -0.764 1 98.69 103 ALA A N 1
ATOM 767 C CA . ALA A 1 103 ? 0.512 22.266 -1.842 1 98.69 103 ALA A CA 1
ATOM 768 C C . ALA A 1 103 ? 1.522 22.312 -2.984 1 98.69 103 ALA A C 1
ATOM 770 O O . ALA A 1 103 ? 1.143 22.406 -4.156 1 98.69 103 ALA A O 1
ATOM 771 N N . GLN A 1 104 ? 2.777 22.266 -2.676 1 98.25 104 GLN A N 1
ATOM 772 C CA . GLN A 1 104 ? 3.832 22.297 -3.684 1 98.25 104 GLN A CA 1
ATOM 773 C C . GLN A 1 104 ? 3.803 21.031 -4.547 1 98.25 104 GLN A C 1
ATOM 775 O O . GLN A 1 104 ? 4.062 21.094 -5.75 1 98.25 104 GLN A O 1
ATOM 780 N N . ARG A 1 105 ? 3.469 19.891 -3.963 1 98.12 105 ARG A N 1
ATOM 781 C CA . ARG A 1 105 ? 3.521 18.625 -4.691 1 98.12 105 ARG A CA 1
ATOM 782 C C . ARG A 1 105 ? 2.18 18.328 -5.348 1 98.12 105 ARG A C 1
ATOM 784 O O . ARG A 1 105 ? 2.131 17.703 -6.414 1 98.12 105 ARG A O 1
ATOM 791 N N . TYR A 1 106 ? 1.172 18.766 -4.754 1 98 106 TYR A N 1
ATOM 792 C CA . TYR A 1 106 ? -0.16 18.375 -5.207 1 98 106 TYR A CA 1
ATOM 793 C C . TYR A 1 106 ? -1.002 19.609 -5.531 1 98 106 TYR A C 1
ATOM 795 O O . TYR A 1 106 ? -0.865 20.188 -6.609 1 98 106 TYR A O 1
ATOM 803 N N . ARG A 1 107 ? -1.786 20.109 -4.586 1 97.88 107 ARG A N 1
ATOM 804 C CA . ARG A 1 107 ? -2.676 21.25 -4.664 1 97.88 107 ARG A CA 1
ATOM 805 C C . ARG A 1 107 ? -2.914 21.859 -3.281 1 97.88 107 ARG A C 1
ATOM 807 O O . ARG A 1 107 ? -2.633 21.219 -2.264 1 97.88 107 ARG A O 1
ATOM 814 N N . ASN A 1 108 ? -3.369 23.062 -3.271 1 98.5 108 ASN A N 1
ATOM 815 C CA . ASN A 1 108 ? -3.746 23.625 -1.979 1 98.5 108 ASN A CA 1
ATOM 816 C C . ASN A 1 108 ? -4.832 22.797 -1.299 1 98.5 108 ASN A C 1
ATOM 818 O O . ASN A 1 108 ? -5.906 22.594 -1.865 1 98.5 108 ASN A O 1
ATOM 822 N N . PRO A 1 109 ? -4.52 22.359 -0.095 1 98.44 109 PRO A N 1
ATOM 823 C CA . PRO A 1 109 ? -5.551 21.562 0.563 1 98.44 109 PRO A CA 1
ATOM 824 C C . PRO A 1 109 ? -6.75 22.391 1.01 1 98.44 109 PRO A C 1
ATOM 826 O O . PRO A 1 109 ? -6.605 23.562 1.331 1 98.44 109 PRO A O 1
ATOM 829 N N . ARG A 1 110 ? -7.891 21.766 1.097 1 97.69 110 ARG A N 1
ATOM 830 C CA . ARG A 1 110 ? -9.086 22.422 1.614 1 97.69 110 ARG A CA 1
ATOM 831 C C . ARG A 1 110 ? -8.945 22.719 3.102 1 97.69 110 ARG A C 1
ATOM 833 O O . ARG A 1 110 ? -8.242 22.016 3.822 1 97.69 110 ARG A O 1
ATOM 840 N N . PRO A 1 111 ? -9.695 23.797 3.506 1 97.88 111 PRO A N 1
ATOM 841 C CA . PRO A 1 111 ? -9.664 24.062 4.945 1 97.88 111 PRO A CA 1
ATOM 842 C C . PRO A 1 111 ? -10.18 22.891 5.777 1 97.88 111 PRO A C 1
ATOM 844 O O . PRO A 1 111 ? -11.133 22.219 5.379 1 97.88 111 PRO A O 1
ATOM 847 N N . ASN A 1 112 ? -9.547 22.625 6.875 1 98.44 112 ASN A N 1
ATOM 848 C CA . ASN A 1 112 ? -9.875 21.562 7.828 1 98.44 112 ASN A CA 1
ATOM 849 C C . ASN A 1 112 ? -9.391 21.906 9.234 1 98.44 112 ASN A C 1
ATOM 851 O O . ASN A 1 112 ? -8.211 21.734 9.547 1 98.44 112 ASN A O 1
ATOM 855 N N . PRO A 1 113 ? -10.281 22.359 10.039 1 97.81 113 PRO A N 1
ATOM 856 C CA . PRO A 1 113 ? -9.867 22.797 11.383 1 97.81 113 PRO A CA 1
ATOM 857 C C . PRO A 1 113 ? -9.359 21.656 12.242 1 97.81 113 PRO A C 1
ATOM 859 O O . PRO A 1 113 ? -8.742 21.875 13.289 1 97.81 113 PRO A O 1
ATOM 862 N N . ARG A 1 114 ? -9.586 20.438 11.883 1 98.5 114 ARG A N 1
ATOM 863 C CA . ARG A 1 114 ? -9.164 19.266 12.656 1 98.5 114 ARG A CA 1
ATOM 864 C C . ARG A 1 114 ? -7.914 18.641 12.062 1 98.5 114 ARG A C 1
ATOM 866 O O . ARG A 1 114 ? -7.535 17.516 12.43 1 98.5 114 ARG A O 1
ATOM 873 N N . ARG A 1 115 ? -7.285 19.391 11.18 1 98.81 115 ARG A N 1
ATOM 874 C CA . ARG A 1 115 ? -6.16 18.812 10.438 1 98.81 115 ARG A CA 1
ATOM 875 C C . ARG A 1 115 ? -5.008 18.484 11.375 1 98.81 115 ARG A C 1
ATOM 877 O O . ARG A 1 115 ? -4.68 19.25 12.281 1 98.81 115 ARG A O 1
ATOM 884 N N . VAL A 1 116 ? -4.414 17.359 11.195 1 98.94 116 VAL A N 1
ATOM 885 C CA . VAL A 1 116 ? -3.17 16.953 11.836 1 98.94 116 VAL A CA 1
ATOM 886 C C . VAL A 1 116 ? -2.18 16.453 10.789 1 98.94 116 VAL A C 1
ATOM 888 O O . VAL A 1 116 ? -2.541 16.266 9.617 1 98.94 116 VAL A O 1
ATOM 891 N N . VAL A 1 117 ? -0.943 16.297 11.172 1 98.94 117 VAL A N 1
ATOM 892 C CA . VAL A 1 117 ? 0.077 15.711 10.305 1 98.94 117 VAL A CA 1
ATOM 893 C C . VAL A 1 117 ? 0.546 14.375 10.883 1 98.94 117 VAL A C 1
ATOM 895 O O . VAL A 1 117 ? 0.864 14.289 12.07 1 98.94 117 VAL A O 1
ATOM 898 N N . ILE A 1 118 ? 0.495 13.359 10.133 1 98.94 118 ILE A N 1
ATOM 899 C CA . ILE A 1 118 ? 1.229 12.141 10.43 1 98.94 118 ILE A CA 1
ATOM 900 C C . ILE A 1 118 ? 2.668 12.266 9.93 1 98.94 118 ILE A C 1
ATOM 902 O O . ILE A 1 118 ? 2.898 12.508 8.742 1 98.94 118 ILE A O 1
ATOM 906 N N . GLU A 1 119 ? 3.582 12.164 10.805 1 98.94 119 GLU A N 1
ATOM 907 C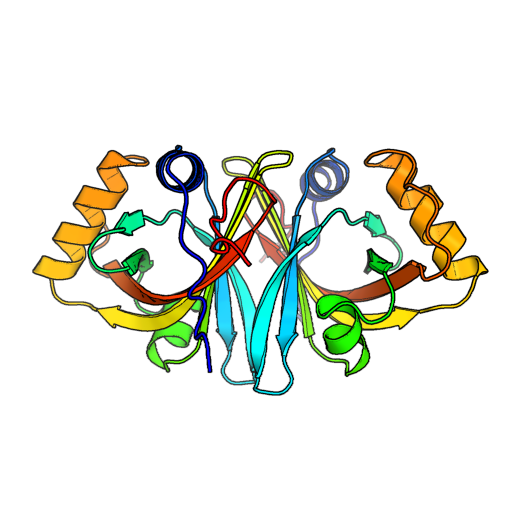 CA . GLU A 1 119 ? 5.004 12.125 10.469 1 98.94 119 GLU A CA 1
ATOM 908 C C . GLU A 1 119 ? 5.551 10.703 10.555 1 98.94 119 GLU A C 1
ATOM 910 O O . GLU A 1 119 ? 5.352 10.016 11.555 1 98.94 119 GLU A O 1
ATOM 915 N N . VAL A 1 120 ? 6.156 10.297 9.508 1 98.94 120 VAL A N 1
ATOM 916 C CA . VAL A 1 120 ? 6.832 9.008 9.484 1 98.94 120 VAL A CA 1
ATOM 917 C C . VAL A 1 120 ? 8.344 9.211 9.375 1 98.94 120 VAL A C 1
ATOM 919 O O . VAL A 1 120 ? 8.828 9.781 8.398 1 98.94 120 VAL A O 1
ATOM 922 N N . HIS A 1 121 ? 9.078 8.797 10.359 1 98.62 121 HIS A N 1
ATOM 923 C CA . HIS A 1 121 ? 10.531 8.875 10.359 1 98.62 121 HIS A CA 1
ATOM 924 C C . HIS A 1 121 ? 11.156 7.668 9.664 1 98.62 121 HIS A C 1
ATOM 926 O O . HIS A 1 121 ? 11.266 6.594 10.258 1 98.62 121 HIS A O 1
ATOM 932 N N . ILE A 1 122 ? 11.617 7.895 8.453 1 98.5 122 ILE A N 1
ATOM 933 C CA . ILE A 1 122 ? 11.961 6.805 7.543 1 98.5 122 ILE A CA 1
ATOM 934 C C . ILE A 1 122 ? 13.281 6.18 7.969 1 98.5 122 ILE A C 1
ATOM 936 O O . ILE A 1 122 ? 14.273 6.887 8.18 1 98.5 122 ILE A O 1
ATOM 940 N N . GLU A 1 123 ? 13.273 4.855 8.016 1 96.5 123 GLU A N 1
ATOM 941 C CA . GLU A 1 123 ? 14.453 4.102 8.438 1 96.5 123 GLU A CA 1
ATOM 942 C C . GLU A 1 123 ? 14.852 3.072 7.387 1 96.5 123 GLU A C 1
ATOM 944 O O . GLU A 1 123 ? 15.992 2.604 7.371 1 96.5 123 GLU A O 1
ATOM 949 N N . ARG A 1 124 ? 13.961 2.697 6.574 1 95.94 124 ARG A N 1
ATOM 950 C CA . ARG A 1 124 ? 14.203 1.682 5.551 1 95.94 124 ARG A CA 1
ATOM 951 C C . ARG A 1 124 ? 13.461 2.016 4.262 1 95.94 124 ARG A C 1
ATOM 953 O O . ARG A 1 124 ? 12.367 2.588 4.297 1 95.94 124 ARG A O 1
ATOM 960 N N . VAL A 1 125 ? 14.086 1.678 3.184 1 97.81 125 VAL A N 1
ATOM 961 C CA . VAL A 1 125 ? 13.461 1.887 1.882 1 97.81 125 VAL A CA 1
ATOM 962 C C . VAL A 1 125 ? 13.562 0.61 1.05 1 97.81 125 VAL A C 1
ATOM 964 O O . VAL A 1 125 ? 14.617 -0.032 1.009 1 97.81 125 VAL A O 1
ATOM 967 N N . LEU A 1 126 ? 12.492 0.205 0.47 1 98 126 LEU A N 1
ATOM 968 C CA . LEU A 1 126 ? 12.445 -0.804 -0.583 1 98 126 LEU A CA 1
ATOM 969 C C . LEU A 1 126 ? 12.031 -0.182 -1.912 1 98 126 LEU A C 1
ATOM 971 O O . LEU A 1 126 ? 11.406 0.883 -1.938 1 98 126 LEU A O 1
ATOM 975 N N . GLY A 1 127 ? 12.391 -0.834 -2.996 1 98.25 127 GLY A N 1
ATOM 976 C CA . GLY A 1 127 ? 11.977 -0.263 -4.27 1 98.25 127 GLY A CA 1
ATOM 977 C C . GLY A 1 127 ? 12.602 -0.956 -5.465 1 98.25 127 GLY A C 1
ATOM 978 O O . GLY A 1 127 ? 13.391 -1.891 -5.305 1 98.25 127 GLY A O 1
ATOM 979 N N . SER A 1 128 ? 12.102 -0.515 -6.613 1 98 128 SER A N 1
ATOM 980 C CA . SER A 1 128 ? 12.625 -1.056 -7.863 1 98 128 SER A CA 1
ATOM 981 C C . SER A 1 128 ? 14.094 -0.682 -8.055 1 98 128 SER A C 1
ATOM 983 O O . SER A 1 128 ? 14.555 0.335 -7.535 1 98 128 SER A O 1
ATOM 985 N N . SER A 1 129 ? 14.578 -1.549 -8.984 1 92.69 129 SER A N 1
ATOM 986 C CA . SER A 1 129 ? 15.992 -1.361 -9.273 1 92.69 129 SER A CA 1
ATOM 987 C C . SER A 1 129 ? 16.25 0.007 -9.898 1 92.69 129 SER A C 1
ATOM 989 O O . SER A 1 129 ? 15.445 0.502 -10.68 1 92.69 129 SER A O 1
ATOM 991 N N . GLY A 1 130 ? 17.094 0.786 -9.68 1 94.19 130 GLY A N 1
ATOM 992 C CA . GLY A 1 130 ? 17.5 2.08 -10.203 1 94.19 130 GLY A CA 1
ATOM 993 C C . GLY A 1 130 ? 17.203 3.229 -9.266 1 94.19 130 GLY A C 1
ATOM 994 O O . GLY A 1 130 ? 17.75 4.32 -9.406 1 94.19 130 GLY A O 1
ATOM 995 N N . LEU A 1 131 ? 16.172 2.887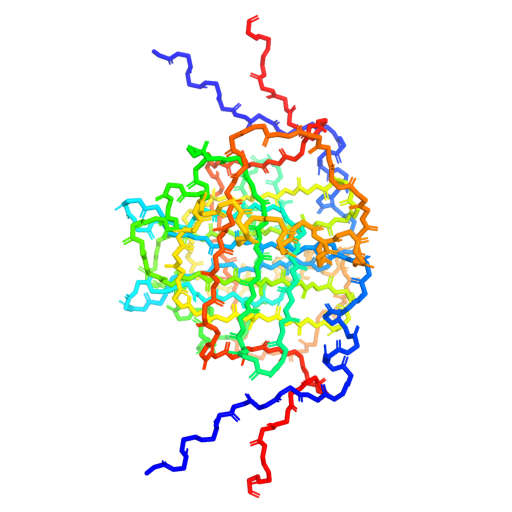 -8.438 1 97.38 131 LEU A N 1
ATOM 996 C CA . LEU A 1 131 ? 15.789 3.949 -7.516 1 97.38 131 LEU A CA 1
ATOM 997 C C . LEU A 1 131 ? 16.609 3.865 -6.227 1 97.38 131 LEU A C 1
ATOM 999 O O . LEU A 1 131 ? 16.578 4.793 -5.414 1 97.38 131 LEU A O 1
ATOM 1003 N N . LEU A 1 132 ? 17.25 2.771 -6.059 1 96.38 132 LEU A N 1
ATOM 1004 C CA . LEU A 1 132 ? 17.984 2.535 -4.82 1 96.38 132 LEU A CA 1
ATOM 1005 C C . LEU A 1 132 ? 19.484 2.465 -5.086 1 96.38 132 LEU A C 1
ATOM 1007 O O . LEU A 1 132 ? 19.922 1.866 -6.074 1 96.38 132 LEU A O 1
ATOM 1011 N N . ASP A 1 133 ? 20.172 3.135 -4.289 1 91.5 133 ASP A N 1
ATOM 1012 C CA . ASP A 1 133 ? 21.625 3.035 -4.238 1 91.5 133 ASP A CA 1
ATOM 1013 C C . ASP A 1 133 ? 22.078 2.115 -3.104 1 91.5 133 ASP A C 1
ATOM 1015 O O . ASP A 1 133 ? 22.125 2.527 -1.944 1 91.5 133 ASP A O 1
ATOM 1019 N N . ARG A 1 134 ? 22.344 0.885 -3.43 1 82.75 134 ARG A N 1
ATOM 1020 C CA . ARG A 1 134 ? 22.641 -0.12 -2.412 1 82.75 134 ARG A CA 1
ATOM 1021 C C . ARG A 1 134 ? 24.125 -0.155 -2.088 1 82.75 134 ARG A C 1
ATOM 1023 O O . ARG A 1 134 ? 24.562 -0.913 -1.217 1 82.75 134 ARG A O 1
ATOM 1030 N N . GLY A 1 135 ? 24.734 0.845 -2.375 1 70.81 135 GLY A N 1
ATOM 1031 C CA . GLY A 1 135 ? 26.172 0.932 -2.117 1 70.81 135 GLY A CA 1
ATOM 1032 C C . GLY A 1 135 ? 26.969 -0.14 -2.832 1 70.81 135 GLY A C 1
ATOM 1033 O O . GLY A 1 135 ? 26.422 -1.146 -3.277 1 70.81 135 GLY A O 1
ATOM 1034 N N . ASP A 1 136 ? 28.016 0.159 -3.434 1 56.94 136 ASP A N 1
ATOM 1035 C CA . ASP A 1 136 ? 28.984 -0.756 -4.039 1 56.94 136 ASP A CA 1
ATOM 1036 C C . ASP A 1 136 ? 29.234 -1.963 -3.135 1 56.94 136 ASP A C 1
ATOM 1038 O O . ASP A 1 136 ? 29.547 -1.807 -1.955 1 56.94 136 ASP A O 1
ATOM 1042 N N . LYS A 1 137 ? 28.516 -3.057 -3.438 1 39.97 137 LYS A N 1
ATOM 1043 C CA . LYS A 1 137 ? 29.031 -4.258 -2.791 1 39.97 137 LYS A CA 1
ATOM 1044 C C . LYS A 1 137 ? 30.5 -4.477 -3.141 1 39.97 137 LYS A C 1
ATOM 1046 O O . LYS A 1 137 ? 30.938 -4.176 -4.258 1 39.97 137 LYS A O 1
ATOM 1051 N N . MET B 1 1 ? -27.203 -7.41 13.344 1 28.55 1 MET B N 1
ATOM 1052 C CA . MET B 1 1 ? -26.391 -6.25 12.992 1 28.55 1 MET B CA 1
ATOM 1053 C C . MET B 1 1 ? -26.141 -6.184 11.492 1 28.55 1 MET B C 1
ATOM 1055 O O . MET B 1 1 ? -25.953 -7.211 10.844 1 28.55 1 MET B O 1
ATOM 1059 N N . ALA B 1 2 ? -26.781 -5.277 10.727 1 32.69 2 ALA B N 1
ATOM 1060 C CA . ALA B 1 2 ? -26.719 -5.098 9.273 1 32.69 2 ALA B CA 1
ATOM 1061 C C . ALA B 1 2 ? -25.297 -5.273 8.758 1 32.69 2 ALA B C 1
ATOM 1063 O O . ALA B 1 2 ? -24.406 -4.48 9.078 1 32.69 2 ALA B O 1
ATOM 1064 N N . ASN B 1 3 ? -24.656 -6.383 8.711 1 42.25 3 ASN B N 1
ATOM 1065 C CA . ASN B 1 3 ? -23.312 -6.695 8.227 1 42.25 3 ASN B CA 1
ATOM 1066 C C . ASN B 1 3 ? -23.078 -6.105 6.84 1 42.25 3 ASN B C 1
ATOM 1068 O O . ASN B 1 3 ? -23.406 -6.727 5.828 1 42.25 3 ASN B O 1
ATOM 1072 N N . THR B 1 4 ? -23.391 -4.898 6.605 1 49.91 4 THR B N 1
ATOM 1073 C CA . THR B 1 4 ? -23.328 -4.238 5.309 1 49.91 4 THR B CA 1
ATOM 1074 C C . THR B 1 4 ? -21.969 -4.438 4.66 1 49.91 4 THR B C 1
ATOM 1076 O O . THR B 1 4 ? -20.969 -3.875 5.117 1 49.91 4 THR B O 1
ATOM 1079 N N . THR B 1 5 ? -21.766 -5.707 4.145 1 63.44 5 THR B N 1
ATOM 1080 C CA . THR B 1 5 ? -20.578 -6.066 3.396 1 63.44 5 THR B CA 1
ATOM 1081 C C . THR B 1 5 ? -20.391 -5.141 2.199 1 63.44 5 THR B C 1
ATOM 1083 O O . THR B 1 5 ? -21.297 -4.957 1.398 1 63.44 5 THR B O 1
ATOM 1086 N N . THR B 1 6 ? -19.484 -4.164 2.293 1 78.06 6 THR B N 1
ATOM 1087 C CA . THR B 1 6 ? -19.125 -3.326 1.156 1 78.06 6 THR B CA 1
ATOM 1088 C C . THR B 1 6 ? -18.922 -4.172 -0.096 1 78.06 6 THR B C 1
ATOM 1090 O O . THR B 1 6 ? -18.188 -5.164 -0.067 1 78.06 6 THR B O 1
ATOM 1093 N N . ARG B 1 7 ? -19.875 -3.809 -1.052 1 89.81 7 ARG B N 1
ATOM 1094 C CA . ARG B 1 7 ? -19.734 -4.504 -2.328 1 89.81 7 ARG B CA 1
ATOM 1095 C C . ARG B 1 7 ? -19.016 -3.637 -3.348 1 89.81 7 ARG B C 1
ATOM 1097 O O . ARG B 1 7 ? -19.062 -2.408 -3.275 1 89.81 7 ARG B O 1
ATOM 1104 N N . LEU B 1 8 ? -18.422 -4.316 -4.289 1 96.75 8 LEU B N 1
ATOM 1105 C CA . LEU B 1 8 ? -17.734 -3.637 -5.379 1 96.75 8 LEU B CA 1
ATOM 1106 C C . LEU B 1 8 ? -18.703 -3.283 -6.504 1 96.75 8 LEU B C 1
ATOM 1108 O O . LEU B 1 8 ? -19.547 -4.094 -6.875 1 96.75 8 LEU B O 1
ATOM 1112 N N . THR B 1 9 ? -18.641 -2.115 -6.996 1 97.31 9 THR B N 1
ATOM 1113 C CA . THR B 1 9 ? -19.422 -1.708 -8.164 1 97.31 9 THR B CA 1
ATOM 1114 C C . THR B 1 9 ? -18.812 -2.271 -9.445 1 97.31 9 THR B C 1
ATOM 1116 O O . THR B 1 9 ? -17.703 -2.828 -9.422 1 97.31 9 THR B O 1
ATOM 1119 N N . ASP B 1 10 ? -19.516 -2.062 -10.539 1 97.12 10 ASP B N 1
ATOM 1120 C CA . ASP B 1 10 ? -18.984 -2.443 -11.844 1 97.12 10 ASP B CA 1
ATOM 1121 C C . ASP B 1 10 ? -17.734 -1.639 -12.18 1 97.12 10 ASP B C 1
ATOM 1123 O O . ASP B 1 10 ? -16.812 -2.154 -12.805 1 97.12 10 ASP B O 1
ATOM 1127 N N . ASP B 1 11 ? -17.703 -0.389 -11.797 1 97.62 11 ASP B N 1
ATOM 1128 C CA . ASP B 1 11 ? -16.531 0.452 -12 1 97.62 11 ASP B CA 1
ATOM 1129 C C . ASP B 1 11 ? -15.336 -0.083 -11.219 1 97.62 11 ASP B C 1
ATOM 1131 O O . ASP B 1 11 ? -14.195 -0.018 -11.695 1 97.62 11 ASP B O 1
ATOM 1135 N N . ALA B 1 12 ? -15.633 -0.568 -10.023 1 98.12 12 ALA B N 1
ATOM 1136 C CA . ALA B 1 12 ? -14.57 -1.167 -9.219 1 98.12 12 ALA B CA 1
ATOM 1137 C C . ALA B 1 12 ? -14 -2.408 -9.898 1 98.12 12 ALA B C 1
ATOM 1139 O O . ALA B 1 12 ? -12.781 -2.596 -9.945 1 98.12 12 ALA B O 1
ATOM 1140 N N . LEU B 1 13 ? -14.922 -3.227 -10.414 1 98.12 13 LEU B N 1
ATOM 1141 C CA . LEU B 1 13 ? -14.492 -4.449 -11.078 1 98.12 13 LEU B CA 1
ATOM 1142 C C . LEU B 1 13 ? -13.695 -4.129 -12.336 1 98.12 13 LEU B C 1
ATOM 1144 O O . LEU B 1 13 ? -12.703 -4.805 -12.641 1 98.12 13 LEU B O 1
ATOM 1148 N N . ALA B 1 14 ? -14.094 -3.113 -13.094 1 97.81 14 ALA B N 1
ATOM 1149 C CA . ALA B 1 14 ? -13.312 -2.656 -14.242 1 97.81 14 ALA B CA 1
ATOM 1150 C C . ALA B 1 14 ? -11.93 -2.176 -13.812 1 97.81 14 ALA B C 1
ATOM 1152 O O . ALA B 1 14 ? -10.93 -2.512 -14.445 1 97.81 14 ALA B O 1
ATOM 1153 N N . PHE B 1 15 ? -11.875 -1.429 -12.719 1 98.38 15 PHE B N 1
ATOM 1154 C CA . PHE B 1 15 ? -10.625 -0.917 -12.18 1 98.38 15 PHE B CA 1
ATOM 1155 C C . PHE B 1 15 ? -9.688 -2.061 -11.805 1 98.38 15 PHE B C 1
ATOM 1157 O O . PHE B 1 15 ? -8.477 -1.977 -12.031 1 98.38 15 PHE B O 1
ATOM 1164 N N . LEU B 1 16 ? -10.258 -3.17 -11.336 1 98.25 16 LEU B N 1
ATOM 1165 C CA . LEU B 1 16 ? -9.492 -4.332 -10.906 1 98.25 16 LEU B CA 1
ATOM 1166 C C . LEU B 1 16 ? -9.023 -5.148 -12.109 1 98.25 16 LEU B C 1
ATOM 1168 O O . LEU B 1 16 ? -8.258 -6.102 -11.961 1 98.25 16 LEU B O 1
ATOM 1172 N N . SER B 1 17 ? -9.383 -4.781 -13.289 1 97.44 17 SER B N 1
ATOM 1173 C CA . SER B 1 17 ? -8.992 -5.512 -14.484 1 97.44 17 SER B CA 1
ATOM 1174 C C . SER B 1 17 ? -8.016 -4.699 -15.336 1 97.44 17 SER B C 1
ATOM 1176 O O . SER B 1 17 ? -7.406 -5.227 -16.266 1 97.44 17 SER B O 1
ATOM 1178 N N . GLU B 1 18 ? -7.891 -3.402 -15.023 1 97.31 18 GLU B N 1
ATOM 1179 C CA . GLU B 1 18 ? -6.961 -2.541 -15.742 1 97.31 18 GLU B CA 1
ATOM 1180 C C . GLU B 1 18 ? -5.516 -2.979 -15.516 1 97.31 18 GLU B C 1
ATOM 1182 O O . GLU B 1 18 ? -5.16 -3.438 -14.43 1 97.31 18 GLU B O 1
ATOM 1187 N N . ARG B 1 19 ? -4.695 -2.818 -16.562 1 97.25 19 ARG B N 1
ATOM 1188 C CA . ARG B 1 19 ? -3.273 -3.127 -16.438 1 97.25 19 ARG B CA 1
ATOM 1189 C C . ARG B 1 19 ? -2.578 -2.119 -15.523 1 97.25 19 ARG B C 1
ATOM 1191 O O . ARG B 1 19 ? -2.086 -1.09 -15.984 1 97.25 19 ARG B O 1
ATOM 1198 N N . HIS B 1 20 ? -2.564 -2.34 -14.312 1 94.62 20 HIS B N 1
ATOM 1199 C CA . HIS B 1 20 ? -2.047 -1.488 -13.25 1 94.62 20 HIS B CA 1
ATOM 1200 C C . HIS B 1 20 ? -1.438 -2.32 -12.125 1 94.62 20 HIS B C 1
ATOM 1202 O O . HIS B 1 20 ? -2.066 -3.262 -11.633 1 94.62 20 HIS B O 1
ATOM 1208 N N . LEU B 1 21 ? -0.162 -1.978 -11.75 1 98.06 21 LEU B N 1
ATOM 1209 C CA . LEU B 1 21 ? 0.401 -2.68 -10.602 1 98.06 21 LEU B CA 1
ATOM 1210 C C . LEU B 1 21 ? -0.221 -2.184 -9.297 1 98.06 21 LEU B C 1
ATOM 1212 O O . LEU B 1 21 ? -0.826 -1.109 -9.266 1 98.06 21 LEU B O 1
ATOM 1216 N N . ALA B 1 22 ? -0.174 -3.02 -8.312 1 98.75 22 ALA B N 1
ATOM 1217 C CA . ALA B 1 22 ? -0.679 -2.725 -6.973 1 98.75 22 ALA B CA 1
ATOM 1218 C C . ALA B 1 22 ? 0.423 -2.869 -5.926 1 98.75 22 ALA B C 1
ATOM 1220 O O . ALA B 1 22 ? 1.545 -3.268 -6.25 1 98.75 22 ALA B O 1
ATOM 1221 N N . MET B 1 23 ? 0.167 -2.457 -4.746 1 98.94 23 MET B N 1
ATOM 1222 C CA . MET B 1 23 ? 1.017 -2.734 -3.59 1 98.94 23 MET B CA 1
ATOM 1223 C C . MET B 1 23 ? 0.436 -3.865 -2.748 1 98.94 23 MET B C 1
ATOM 1225 O O . MET B 1 23 ? -0.746 -3.844 -2.4 1 98.94 23 MET B O 1
ATOM 1229 N N . LEU B 1 24 ? 1.231 -4.859 -2.482 1 99 24 LEU B N 1
ATOM 1230 C CA . LEU B 1 24 ? 0.879 -5.906 -1.53 1 99 24 LEU B CA 1
ATOM 1231 C C . LEU B 1 24 ? 1.473 -5.613 -0.156 1 99 24 LEU B C 1
ATOM 1233 O O . LEU B 1 24 ? 2.686 -5.438 -0.024 1 99 24 LEU B O 1
ATOM 1237 N N . THR B 1 25 ? 0.645 -5.574 0.819 1 98.94 25 THR B N 1
ATOM 1238 C CA . THR B 1 25 ? 1.057 -5.477 2.215 1 98.94 25 THR B CA 1
ATOM 1239 C C . THR B 1 25 ? 0.906 -6.82 2.92 1 98.94 25 THR B C 1
ATOM 1241 O O . THR B 1 25 ? -0.184 -7.395 2.943 1 98.94 25 THR B O 1
ATOM 1244 N N . THR B 1 26 ? 1.905 -7.328 3.434 1 98.81 26 THR B N 1
ATOM 1245 C CA . THR B 1 26 ? 1.919 -8.453 4.359 1 98.81 26 THR B CA 1
ATOM 1246 C C . THR B 1 26 ? 2.582 -8.062 5.676 1 98.81 26 THR B C 1
ATOM 1248 O O . THR B 1 26 ? 3.129 -6.965 5.801 1 98.81 26 THR B O 1
ATOM 1251 N N . VAL B 1 27 ? 2.445 -8.953 6.648 1 98.06 27 VAL B N 1
ATOM 1252 C CA . VAL B 1 27 ? 2.957 -8.633 7.977 1 98.06 27 VAL B CA 1
ATOM 1253 C C . VAL B 1 27 ? 4.168 -9.516 8.289 1 98.06 27 VAL B C 1
ATOM 1255 O O . VAL B 1 27 ? 4.105 -10.734 8.148 1 98.06 27 VAL B O 1
ATOM 1258 N N . ARG B 1 28 ? 5.262 -8.875 8.734 1 97.06 28 ARG B N 1
ATOM 1259 C CA . ARG B 1 28 ? 6.469 -9.594 9.117 1 97.06 28 ARG B CA 1
ATOM 1260 C C . ARG B 1 28 ? 6.285 -10.297 10.461 1 97.06 28 ARG B C 1
ATOM 1262 O O . ARG B 1 28 ? 5.293 -10.062 11.156 1 97.06 28 ARG B O 1
ATOM 1269 N N . ALA B 1 29 ? 7.273 -11.094 10.789 1 96.38 29 ALA B N 1
ATOM 1270 C CA . ALA B 1 29 ? 7.227 -11.836 12.047 1 96.38 29 ALA B CA 1
ATOM 1271 C C . ALA B 1 29 ? 7.16 -10.891 13.242 1 96.38 29 ALA B C 1
ATOM 1273 O O . ALA B 1 29 ? 6.551 -11.219 14.266 1 96.38 29 ALA B O 1
ATOM 1274 N N . ASP B 1 30 ? 7.727 -9.711 13.117 1 95.12 30 ASP B N 1
ATOM 1275 C CA . ASP B 1 30 ? 7.762 -8.766 14.234 1 95.12 30 ASP B CA 1
ATOM 1276 C C . ASP B 1 30 ? 6.535 -7.859 14.219 1 95.12 30 ASP B C 1
ATOM 1278 O O . ASP B 1 30 ? 6.465 -6.891 14.984 1 95.12 30 ASP B O 1
ATOM 1282 N N . GLY B 1 31 ? 5.652 -8.125 13.297 1 95.38 31 GLY B N 1
ATOM 1283 C CA . GLY B 1 31 ? 4.398 -7.391 13.258 1 95.38 31 GLY B CA 1
ATOM 1284 C C . GLY B 1 31 ? 4.438 -6.188 12.336 1 95.38 31 GLY B C 1
ATOM 1285 O O . GLY B 1 31 ? 3.41 -5.551 12.086 1 95.38 31 GLY B O 1
ATOM 1286 N N . SER B 1 32 ? 5.613 -5.863 11.82 1 96.44 32 SER B N 1
ATOM 1287 C CA . SER B 1 32 ? 5.727 -4.699 10.953 1 96.44 32 SER B CA 1
ATOM 1288 C C . SER B 1 32 ? 5.266 -5.02 9.539 1 96.44 32 SER B C 1
ATOM 1290 O O . SER B 1 32 ? 5.359 -6.164 9.094 1 96.44 32 SER B O 1
ATOM 1292 N N . PRO B 1 33 ? 4.777 -4.027 8.859 1 98.19 33 PRO B N 1
ATOM 1293 C CA . PRO B 1 33 ? 4.324 -4.258 7.488 1 98.19 33 PRO B CA 1
ATOM 1294 C C . PRO B 1 33 ? 5.477 -4.402 6.5 1 98.19 33 PRO B C 1
ATOM 1296 O O . PRO B 1 33 ? 6.508 -3.736 6.641 1 98.19 33 PRO B O 1
ATOM 1299 N N . HIS B 1 34 ? 5.352 -5.262 5.609 1 98.69 34 HIS B N 1
ATOM 1300 C CA . HIS B 1 34 ? 6.164 -5.445 4.41 1 98.69 34 HIS B CA 1
ATOM 1301 C C . HIS B 1 34 ? 5.363 -5.125 3.15 1 98.69 34 HIS B C 1
ATOM 1303 O O . HIS B 1 34 ? 4.367 -5.793 2.855 1 98.69 34 HIS B O 1
ATOM 1309 N N . VAL B 1 35 ? 5.777 -4.094 2.377 1 98.94 35 VAL B N 1
ATOM 1310 C CA . VAL B 1 35 ? 4.953 -3.596 1.278 1 98.94 35 VAL B CA 1
ATOM 1311 C C . VAL B 1 35 ? 5.773 -3.566 -0.009 1 98.94 35 VAL B C 1
ATOM 1313 O O . VAL B 1 35 ? 6.805 -2.889 -0.082 1 98.94 35 VAL B O 1
ATOM 1316 N N . VAL B 1 36 ? 5.297 -4.246 -1.037 1 98.94 36 VAL B N 1
ATOM 1317 C CA . VAL B 1 36 ? 6.023 -4.324 -2.299 1 98.94 36 VAL B CA 1
ATOM 1318 C C . VAL B 1 36 ? 5.047 -4.227 -3.469 1 98.94 36 VAL B C 1
ATOM 1320 O O . VAL B 1 36 ? 3.855 -4.508 -3.314 1 98.94 36 VAL B O 1
ATOM 1323 N N . ALA B 1 37 ? 5.551 -3.82 -4.598 1 98.81 37 ALA B N 1
ATOM 1324 C CA . ALA B 1 37 ? 4.742 -3.756 -5.809 1 98.81 37 ALA B CA 1
ATOM 1325 C C . ALA B 1 37 ? 4.523 -5.145 -6.402 1 98.81 37 ALA B C 1
ATOM 1327 O O . ALA B 1 37 ? 5.445 -5.969 -6.422 1 98.81 37 ALA B O 1
ATOM 1328 N N . VAL B 1 38 ? 3.314 -5.367 -6.883 1 98.81 38 VAL B N 1
ATOM 1329 C CA . VAL B 1 38 ? 2.984 -6.66 -7.473 1 98.81 38 VAL B CA 1
ATOM 1330 C C . VAL B 1 38 ? 1.938 -6.477 -8.57 1 98.81 38 VAL B C 1
ATOM 1332 O O . VAL B 1 38 ? 1.214 -5.477 -8.586 1 98.81 38 VAL B O 1
ATOM 1335 N N . GLY B 1 39 ? 1.934 -7.398 -9.531 1 98.75 39 GLY B N 1
ATOM 1336 C CA . GLY B 1 39 ? 0.697 -7.695 -10.234 1 98.75 39 GLY B CA 1
ATOM 1337 C C . GLY B 1 39 ? -0.22 -8.625 -9.469 1 98.75 39 GLY B C 1
ATOM 1338 O O . GLY B 1 39 ? 0.246 -9.555 -8.805 1 98.75 39 GLY B O 1
ATOM 1339 N N . PHE B 1 40 ? -1.518 -8.453 -9.586 1 98.88 40 PHE B N 1
ATOM 1340 C CA . PHE B 1 40 ? -2.459 -9.367 -8.953 1 98.88 40 PHE B CA 1
ATOM 1341 C C . PHE B 1 40 ? -3.729 -9.508 -9.781 1 98.88 40 PHE B C 1
ATOM 1343 O O . PHE B 1 40 ? -4.004 -8.672 -10.648 1 98.88 40 PHE B O 1
ATOM 1350 N N . THR B 1 41 ? -4.453 -10.555 -9.531 1 98.88 41 THR B N 1
ATOM 1351 C CA . THR B 1 41 ? -5.77 -10.758 -10.125 1 98.88 41 THR B CA 1
ATOM 1352 C C . THR B 1 41 ? -6.828 -10.953 -9.039 1 98.88 41 THR B C 1
ATOM 1354 O O . THR B 1 41 ? -6.504 -11.32 -7.914 1 98.88 41 THR B O 1
ATOM 1357 N N . PHE B 1 42 ? -8.023 -10.664 -9.359 1 98.81 42 PHE B N 1
ATOM 1358 C CA . PHE B 1 42 ? -9.148 -10.797 -8.445 1 98.81 42 PHE B CA 1
ATOM 1359 C C . PHE B 1 42 ? -10.32 -11.5 -9.125 1 98.81 42 PHE B C 1
ATOM 1361 O O . PHE B 1 42 ? -10.664 -11.18 -10.266 1 98.81 42 PHE B O 1
ATOM 1368 N N . ASP B 1 43 ? -10.82 -12.453 -8.492 1 98.38 43 ASP B N 1
ATOM 1369 C CA . ASP B 1 43 ? -12.023 -13.148 -8.953 1 98.38 43 ASP B CA 1
ATOM 1370 C C . ASP B 1 43 ? -13.242 -12.727 -8.133 1 98.38 43 ASP B C 1
ATOM 1372 O O . ASP B 1 43 ? -13.398 -13.133 -6.98 1 98.38 43 ASP B O 1
ATOM 1376 N N . PRO B 1 44 ? -14.156 -11.977 -8.703 1 96.81 44 PRO B N 1
ATOM 1377 C CA . PRO B 1 44 ? -15.297 -11.469 -7.938 1 96.81 44 PRO B CA 1
ATOM 1378 C C . PRO B 1 44 ? -16.281 -12.57 -7.543 1 96.81 44 PRO B C 1
ATOM 1380 O O . PRO B 1 4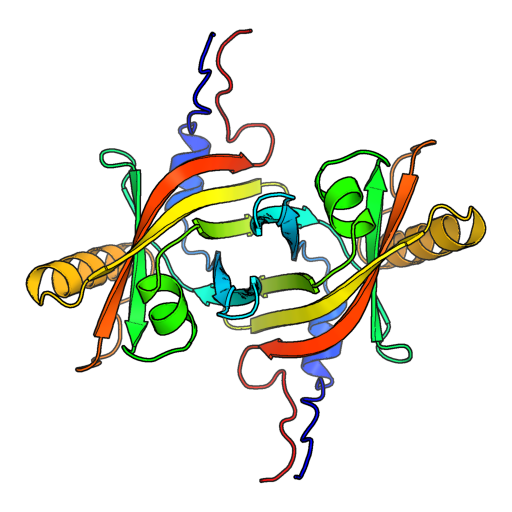4 ? -17.109 -12.367 -6.66 1 96.81 44 PRO B O 1
ATOM 1383 N N . LYS B 1 45 ? -16.219 -13.695 -8.172 1 96.56 45 LYS B N 1
ATOM 1384 C CA . LYS B 1 45 ? -17.109 -14.797 -7.828 1 96.56 45 LYS B CA 1
ATOM 1385 C C . LYS B 1 45 ? -16.656 -15.5 -6.551 1 96.56 45 LYS B C 1
ATOM 1387 O O . LYS B 1 45 ? -17.469 -15.789 -5.672 1 96.56 45 LYS B O 1
ATOM 1392 N N . THR B 1 46 ? -15.406 -15.727 -6.414 1 97.69 46 THR B N 1
ATOM 1393 C CA . THR B 1 46 ? -14.891 -16.453 -5.266 1 97.69 46 THR B CA 1
ATOM 1394 C C . THR B 1 46 ? -14.352 -15.5 -4.207 1 97.69 46 THR B C 1
ATOM 1396 O O . THR B 1 46 ? -14.094 -15.906 -3.07 1 97.69 46 THR B O 1
ATOM 1399 N N . HIS B 1 47 ? -14.062 -14.227 -4.566 1 97.81 47 HIS B N 1
ATOM 1400 C CA . HIS B 1 47 ? -13.492 -13.188 -3.715 1 97.81 47 HIS B CA 1
ATOM 1401 C C . HIS B 1 47 ? -12.062 -13.531 -3.312 1 97.81 47 HIS B C 1
ATOM 1403 O O . HIS B 1 47 ? -11.664 -13.312 -2.164 1 97.81 47 HIS B O 1
ATOM 1409 N N . ILE B 1 48 ? -11.367 -14.125 -4.262 1 98.81 48 ILE B N 1
ATOM 1410 C CA . ILE B 1 48 ? -9.961 -14.438 -4.031 1 98.81 48 ILE B CA 1
ATOM 1411 C C . ILE B 1 48 ? -9.086 -13.562 -4.918 1 98.81 48 ILE B C 1
ATOM 1413 O O . ILE B 1 48 ? -9.297 -13.477 -6.129 1 98.81 48 ILE B O 1
ATOM 1417 N N . ALA B 1 49 ? -8.18 -12.906 -4.328 1 98.94 49 ALA B N 1
ATOM 1418 C CA . ALA B 1 49 ? -7.098 -12.234 -5.051 1 98.94 49 ALA B CA 1
ATOM 1419 C C . ALA B 1 49 ? -5.84 -13.094 -5.078 1 98.94 49 ALA B C 1
ATOM 1421 O O . ALA B 1 49 ? -5.543 -13.805 -4.113 1 98.94 49 ALA B O 1
ATOM 1422 N N . ARG B 1 50 ? -5.109 -13.023 -6.148 1 98.94 50 ARG B N 1
ATOM 1423 C CA . ARG B 1 50 ? -3.953 -13.898 -6.324 1 98.94 50 ARG B CA 1
ATOM 1424 C C . ARG B 1 50 ? -2.727 -13.102 -6.754 1 98.94 50 ARG B C 1
ATOM 1426 O O . ARG B 1 50 ? -2.824 -12.203 -7.59 1 98.94 50 ARG B O 1
ATOM 1433 N N . VAL B 1 51 ? -1.628 -13.422 -6.184 1 98.94 51 VAL B N 1
ATOM 1434 C CA . VAL B 1 51 ? -0.315 -12.922 -6.582 1 98.94 51 VAL B CA 1
ATOM 1435 C C . VAL B 1 51 ? 0.614 -14.102 -6.887 1 98.94 51 VAL B C 1
ATOM 1437 O O . VAL B 1 51 ? 0.774 -15 -6.062 1 98.94 51 VAL B O 1
ATOM 1440 N N . ILE B 1 52 ? 1.202 -14.102 -8.047 1 98.94 52 ILE B N 1
ATOM 1441 C CA . ILE B 1 52 ? 2.244 -15.094 -8.297 1 98.94 52 ILE B CA 1
ATOM 1442 C C . ILE B 1 52 ? 3.607 -14.516 -7.926 1 98.94 52 ILE B C 1
ATOM 1444 O O . ILE B 1 52 ? 3.873 -13.336 -8.172 1 98.94 52 ILE B O 1
ATOM 1448 N N . THR B 1 53 ? 4.457 -15.352 -7.316 1 98.88 53 THR B N 1
ATOM 1449 C CA . THR B 1 53 ? 5.773 -14.906 -6.871 1 98.88 53 THR B CA 1
ATOM 1450 C C . THR B 1 53 ? 6.703 -16.094 -6.66 1 98.88 53 THR B C 1
ATOM 1452 O O . THR B 1 53 ? 6.301 -17.25 -6.859 1 98.88 53 THR B O 1
ATOM 1455 N N . THR B 1 54 ? 7.957 -15.781 -6.387 1 98.75 54 THR B N 1
ATOM 1456 C CA . THR B 1 54 ? 8.938 -16.828 -6.094 1 98.75 54 THR B CA 1
ATOM 1457 C C . THR B 1 54 ? 8.766 -17.344 -4.668 1 98.75 54 THR B C 1
ATOM 1459 O O . THR B 1 54 ? 8.672 -16.562 -3.725 1 98.75 54 THR B O 1
ATOM 1462 N N . GLY B 1 55 ? 8.703 -18.641 -4.559 1 98.38 55 GLY B N 1
ATOM 1463 C CA . GLY B 1 55 ? 8.727 -19.234 -3.225 1 98.38 55 GLY B CA 1
ATOM 1464 C C . GLY B 1 55 ? 9.922 -18.781 -2.402 1 98.38 55 GLY B C 1
ATOM 1465 O O . GLY B 1 55 ? 11.031 -18.656 -2.922 1 98.38 55 GLY B O 1
ATOM 1466 N N . GLY B 1 56 ? 9.656 -18.469 -1.043 1 97.75 56 GLY B N 1
ATOM 1467 C CA . GLY B 1 56 ? 10.734 -18.062 -0.159 1 97.75 56 GLY B CA 1
ATOM 1468 C C . GLY B 1 56 ? 10.938 -16.562 -0.132 1 97.75 56 GLY B C 1
ATOM 1469 O O . GLY B 1 56 ? 11.68 -16.047 0.708 1 97.75 56 GLY B O 1
ATOM 1470 N N . SER B 1 57 ? 10.438 -15.852 -1.146 1 98.5 57 SER B N 1
ATOM 1471 C CA . SER B 1 57 ? 10.484 -14.398 -1.03 1 98.5 57 SER B CA 1
ATOM 1472 C C . SER B 1 57 ? 9.867 -13.922 0.282 1 98.5 57 SER B C 1
ATOM 1474 O O . SER B 1 57 ? 9.062 -14.641 0.888 1 98.5 57 SER B O 1
ATOM 1476 N N . GLN B 1 58 ? 10.195 -12.805 0.702 1 98.06 58 GLN B N 1
ATOM 1477 C CA . GLN B 1 58 ? 9.711 -12.297 1.98 1 98.06 58 GLN B CA 1
ATOM 1478 C C . GLN B 1 58 ? 8.188 -12.219 1.997 1 98.06 58 GLN B C 1
ATOM 1480 O O . GLN B 1 58 ? 7.551 -12.539 3.004 1 98.06 58 GLN B O 1
ATOM 1485 N N . LYS B 1 59 ? 7.562 -11.711 0.869 1 98.5 59 LYS B N 1
ATOM 1486 C CA . LYS B 1 59 ? 6.105 -11.648 0.821 1 98.5 59 LYS B CA 1
ATOM 1487 C C . LYS B 1 59 ? 5.492 -13.039 0.92 1 98.5 59 LYS B C 1
ATOM 1489 O O . LYS B 1 59 ? 4.449 -13.227 1.552 1 98.5 59 LYS B O 1
ATOM 1494 N N . ALA B 1 60 ? 6.109 -14.031 0.286 1 98.75 60 ALA B N 1
ATOM 1495 C CA . ALA B 1 60 ? 5.617 -15.406 0.379 1 98.75 60 ALA B CA 1
ATOM 1496 C C . ALA B 1 60 ? 5.789 -15.953 1.794 1 98.75 60 ALA B C 1
ATOM 1498 O O . ALA B 1 60 ? 4.879 -16.594 2.332 1 98.75 60 ALA B O 1
ATOM 1499 N N . VAL B 1 61 ? 6.957 -15.734 2.391 1 98.56 61 VAL B N 1
ATOM 1500 C CA . VAL B 1 61 ? 7.227 -16.188 3.752 1 98.56 61 VAL B CA 1
ATOM 1501 C C . VAL B 1 61 ? 6.207 -15.57 4.711 1 98.56 61 VAL B C 1
ATOM 1503 O O . VAL B 1 61 ? 5.66 -16.266 5.57 1 98.56 61 VAL B O 1
ATOM 1506 N N . ASN B 1 62 ? 5.969 -14.297 4.547 1 98.56 62 ASN B N 1
ATOM 1507 C CA . ASN B 1 62 ? 4.973 -13.625 5.379 1 98.56 62 ASN B CA 1
ATOM 1508 C C . ASN B 1 62 ? 3.592 -14.25 5.207 1 98.56 62 ASN B C 1
ATOM 1510 O O . ASN B 1 62 ? 2.9 -14.516 6.191 1 98.56 62 ASN B O 1
ATOM 1514 N N . ALA B 1 63 ? 3.178 -14.43 3.947 1 98.56 63 ALA B N 1
ATOM 1515 C CA . ALA B 1 63 ? 1.848 -14.945 3.639 1 98.56 63 ALA B CA 1
ATOM 1516 C C . ALA B 1 63 ? 1.674 -16.359 4.168 1 98.56 63 ALA B C 1
ATOM 1518 O O . ALA B 1 63 ? 0.574 -16.75 4.562 1 98.56 63 ALA B O 1
ATOM 1519 N N . GLU B 1 64 ? 2.746 -17.094 4.137 1 97.25 64 GLU B N 1
ATOM 1520 C CA . GLU B 1 64 ? 2.713 -18.469 4.602 1 97.25 64 GLU B CA 1
ATOM 1521 C C . GLU B 1 64 ? 2.375 -18.547 6.086 1 97.25 64 GLU B C 1
ATOM 1523 O O . GLU B 1 64 ? 1.746 -19.516 6.539 1 97.25 64 GLU B O 1
ATOM 1528 N N . ARG B 1 65 ? 2.84 -17.578 6.844 1 95.44 65 ARG B N 1
ATOM 1529 C CA . ARG B 1 65 ? 2.543 -17.531 8.273 1 95.44 65 ARG B CA 1
ATOM 1530 C C . ARG B 1 65 ? 1.055 -17.312 8.516 1 95.44 65 ARG B C 1
ATOM 1532 O O . ARG B 1 65 ? 0.557 -17.562 9.617 1 95.44 65 ARG B O 1
ATOM 1539 N N . GLY B 1 66 ? 0.484 -16.953 7.473 1 86.5 66 GLY B N 1
ATOM 1540 C CA . GLY B 1 66 ? -0.937 -16.672 7.598 1 86.5 66 GLY B CA 1
ATOM 1541 C C . GLY B 1 66 ? -1.224 -15.266 8.102 1 86.5 66 GLY B C 1
ATOM 1542 O O . GLY B 1 66 ? -0.299 -14.5 8.383 1 86.5 66 GLY B O 1
ATOM 1543 N N . GLY B 1 67 ? -2.402 -14.852 8.039 1 90.06 67 GLY B N 1
ATOM 1544 C CA . GLY B 1 67 ? -2.834 -13.562 8.562 1 90.06 67 GLY B CA 1
ATOM 1545 C C . GLY B 1 67 ? -3.385 -12.641 7.496 1 90.06 67 GLY B C 1
ATOM 1546 O O . GLY B 1 67 ? -3.637 -13.07 6.367 1 90.06 67 GLY B O 1
ATOM 1547 N N . MET B 1 68 ? -3.465 -11.461 7.914 1 97.38 68 MET B N 1
ATOM 1548 C CA . MET B 1 68 ? -4.105 -10.461 7.066 1 97.38 68 MET B CA 1
ATOM 1549 C C . MET B 1 68 ? -3.123 -9.914 6.035 1 97.38 68 MET B C 1
ATOM 1551 O O . MET B 1 68 ? -1.958 -9.664 6.352 1 97.38 68 MET B O 1
ATOM 1555 N N . ALA B 1 69 ? -3.49 -9.844 4.852 1 98.88 69 ALA B N 1
ATOM 1556 C CA . ALA B 1 69 ? -2.803 -9.148 3.766 1 98.88 69 ALA B CA 1
ATOM 1557 C C . ALA B 1 69 ? -3.734 -8.164 3.068 1 98.88 69 ALA B C 1
ATOM 1559 O O . ALA B 1 69 ? -4.957 -8.273 3.174 1 98.88 69 ALA B O 1
ATOM 1560 N N . VAL B 1 70 ? -3.195 -7.188 2.434 1 98.94 70 VAL B N 1
ATOM 1561 C CA . VAL B 1 70 ? -3.975 -6.176 1.73 1 98.94 70 VAL B CA 1
ATOM 1562 C C . VAL B 1 70 ? -3.383 -5.938 0.342 1 98.94 70 VAL B C 1
ATOM 1564 O O . VAL B 1 70 ? -2.17 -5.766 0.199 1 98.94 70 VAL B O 1
ATOM 1567 N N . LEU B 1 71 ? -4.137 -6.016 -0.685 1 98.94 71 LEU B N 1
ATOM 1568 C CA . LEU B 1 71 ? -3.805 -5.586 -2.039 1 98.94 71 LEU B CA 1
ATOM 1569 C C . LEU B 1 71 ? -4.43 -4.227 -2.344 1 98.94 71 LEU B C 1
ATOM 1571 O O . LEU B 1 71 ? -5.652 -4.074 -2.281 1 98.94 71 LEU B O 1
ATOM 1575 N N . SER B 1 72 ? -3.592 -3.246 -2.662 1 98.88 72 SER B N 1
ATOM 1576 C CA . SER B 1 72 ? -4.102 -1.893 -2.859 1 98.88 72 SER B CA 1
ATOM 1577 C C . SER B 1 72 ? -3.564 -1.285 -4.152 1 98.88 72 SER B C 1
ATOM 1579 O O . SER B 1 72 ? -2.381 -1.423 -4.465 1 98.88 72 SER B O 1
ATOM 1581 N N . GLN B 1 73 ? -4.398 -0.629 -4.922 1 98.69 73 GLN B N 1
ATOM 1582 C CA . GLN B 1 73 ? -3.957 0.112 -6.098 1 98.69 73 GLN B CA 1
ATOM 1583 C C . GLN B 1 73 ? -4.637 1.477 -6.176 1 98.69 73 GLN B C 1
ATOM 1585 O O . GLN B 1 73 ? -5.727 1.666 -5.625 1 98.69 73 GLN B O 1
ATOM 1590 N N . VAL B 1 74 ? -3.973 2.424 -6.793 1 98.56 74 VAL B N 1
ATOM 1591 C CA . VAL B 1 74 ? -4.465 3.793 -6.898 1 98.56 74 VAL B CA 1
ATOM 1592 C C . VAL B 1 74 ? -4.125 4.363 -8.273 1 98.56 74 VAL B C 1
ATOM 1594 O O . VAL B 1 74 ? -3.041 4.109 -8.805 1 98.56 74 VAL B O 1
ATOM 1597 N N . ASP B 1 75 ? -5.004 4.992 -8.867 1 96.94 75 ASP B N 1
ATOM 1598 C CA . ASP B 1 75 ? -4.871 5.754 -10.102 1 96.94 75 ASP B CA 1
ATOM 1599 C C . ASP B 1 75 ? -5.711 7.027 -10.055 1 96.94 75 ASP B C 1
ATOM 1601 O O . ASP B 1 75 ? -6.938 6.973 -10.148 1 96.94 75 ASP B O 1
ATOM 1605 N N . GLY B 1 76 ? -4.988 8.148 -9.961 1 94.56 76 GLY B N 1
ATOM 1606 C CA . GLY B 1 76 ? -5.727 9.383 -9.742 1 94.56 76 GLY B CA 1
ATOM 1607 C C . GLY B 1 76 ? -6.609 9.336 -8.508 1 94.56 76 GLY B C 1
ATOM 1608 O O . GLY B 1 76 ? -6.141 9.023 -7.41 1 94.56 76 GLY B O 1
ATOM 1609 N N . ALA B 1 77 ? -7.898 9.609 -8.742 1 94.69 77 ALA B N 1
ATOM 1610 C CA . ALA B 1 77 ? -8.844 9.68 -7.625 1 94.69 77 ALA B CA 1
ATOM 1611 C C . ALA B 1 77 ? -9.359 8.289 -7.262 1 94.69 77 ALA B C 1
ATOM 1613 O O . ALA B 1 77 ? -9.992 8.109 -6.219 1 94.69 77 ALA B O 1
ATOM 1614 N N . ARG B 1 78 ? -9.188 7.32 -8.094 1 97.94 78 ARG B N 1
ATOM 1615 C CA . ARG B 1 78 ? -9.68 5.973 -7.848 1 97.94 78 ARG B CA 1
ATOM 1616 C C . ARG B 1 78 ? -8.664 5.16 -7.047 1 97.94 78 ARG B C 1
ATOM 1618 O O . ARG B 1 78 ? -7.48 5.121 -7.391 1 97.94 78 ARG B O 1
ATOM 1625 N N . TRP B 1 79 ? -9.164 4.566 -6.035 1 98.69 79 TRP B N 1
ATOM 1626 C CA . TRP B 1 79 ? -8.297 3.654 -5.297 1 98.69 79 TRP B CA 1
ATOM 1627 C C . TRP B 1 79 ? -9.109 2.564 -4.605 1 98.69 79 TRP B C 1
ATOM 1629 O O . TRP B 1 79 ? -10.305 2.746 -4.34 1 98.69 79 TRP B O 1
ATOM 1639 N N . LEU B 1 80 ? -8.492 1.401 -4.352 1 98.75 80 LEU B N 1
ATOM 1640 C CA . LEU B 1 80 ? -9.078 0.26 -3.654 1 98.75 80 LEU B CA 1
ATOM 1641 C C . LEU B 1 80 ? -8.047 -0.406 -2.752 1 98.75 80 LEU B C 1
ATOM 1643 O O . LEU B 1 80 ? -6.863 -0.482 -3.102 1 98.75 80 LEU B O 1
ATOM 1647 N N . SER B 1 81 ? -8.469 -0.874 -1.64 1 98.81 81 SER B N 1
ATOM 1648 C CA . SER B 1 81 ? -7.754 -1.827 -0.796 1 98.81 81 SER B CA 1
ATOM 1649 C C . SER B 1 81 ? -8.609 -3.055 -0.504 1 98.81 81 SER B C 1
ATOM 1651 O O . SER B 1 81 ? -9.672 -2.945 0.106 1 98.81 81 SER B O 1
ATOM 1653 N N . LEU B 1 82 ? -8.133 -4.195 -0.929 1 98.75 82 LEU B N 1
ATOM 1654 C CA . LEU B 1 82 ? -8.766 -5.484 -0.668 1 98.75 82 LEU B CA 1
ATOM 1655 C C . LEU B 1 82 ? -8.062 -6.211 0.475 1 98.75 82 LEU B C 1
ATOM 1657 O O . LEU B 1 82 ? -6.883 -6.551 0.369 1 98.75 82 LEU B O 1
ATOM 1661 N N . GLU B 1 83 ? -8.789 -6.484 1.515 1 98.69 83 GLU B N 1
ATOM 1662 C CA . GLU B 1 83 ? -8.195 -7.055 2.723 1 98.69 83 GLU B CA 1
ATOM 1663 C C . GLU B 1 83 ? -8.719 -8.469 2.973 1 98.69 83 GLU B C 1
ATOM 1665 O O . GLU B 1 83 ? -9.914 -8.727 2.852 1 98.69 83 GLU B O 1
ATOM 1670 N N . GLY B 1 84 ? -7.789 -9.352 3.35 1 98.56 84 GLY B N 1
ATOM 1671 C CA . GLY B 1 84 ? -8.227 -10.688 3.715 1 98.56 84 GLY B CA 1
ATOM 1672 C C . GLY B 1 84 ? -7.098 -11.578 4.203 1 98.56 84 GLY B C 1
ATOM 1673 O O . GLY B 1 84 ? -5.941 -11.141 4.258 1 98.56 84 GLY B O 1
ATOM 1674 N N . GLN B 1 85 ? -7.414 -12.766 4.547 1 98.5 85 GLN B N 1
ATOM 1675 C CA . GLN B 1 85 ? -6.426 -13.742 5.012 1 98.5 85 GLN B CA 1
ATOM 1676 C C . GLN B 1 85 ? -5.633 -14.32 3.844 1 98.5 85 GLN B C 1
ATOM 1678 O O . GLN B 1 85 ? -6.195 -14.617 2.789 1 98.5 85 GLN B O 1
ATOM 1683 N N . SER B 1 86 ? -4.375 -14.422 4.086 1 98.75 86 SER B N 1
ATOM 1684 C CA . SER B 1 86 ? -3.525 -14.906 3.004 1 98.75 86 SER B CA 1
ATOM 1685 C C . SER B 1 86 ? -3.02 -16.312 3.291 1 98.75 86 SER B C 1
ATOM 1687 O O . SER B 1 86 ? -2.885 -16.719 4.449 1 98.75 86 SER B O 1
ATOM 1689 N N . LYS B 1 87 ? -2.717 -17.031 2.285 1 98.56 87 LYS B N 1
ATOM 1690 C CA . LYS B 1 87 ? -2.02 -18.312 2.301 1 98.56 87 LYS B CA 1
ATOM 1691 C C . LYS B 1 87 ? -1.19 -18.516 1.034 1 98.56 87 LYS B C 1
ATOM 1693 O O . LYS B 1 87 ? -1.423 -17.844 0.027 1 98.56 87 LYS B O 1
ATOM 1698 N N . VAL B 1 88 ? -0.243 -19.422 1.113 1 98.88 88 VAL B N 1
ATOM 1699 C CA . VAL B 1 88 ? 0.552 -19.766 -0.06 1 98.88 88 VAL B CA 1
ATOM 1700 C C . VAL B 1 88 ? 0.124 -21.125 -0.589 1 98.88 88 VAL B C 1
ATOM 1702 O O . VAL B 1 88 ? -0.094 -22.062 0.187 1 98.88 88 VAL B O 1
ATOM 1705 N N . ASN B 1 89 ? -0.099 -21.203 -1.845 1 98.81 89 ASN B N 1
ATOM 1706 C CA . ASN B 1 89 ? -0.421 -22.422 -2.568 1 98.81 89 ASN B CA 1
ATOM 1707 C C . ASN B 1 89 ? 0.652 -22.766 -3.596 1 98.81 89 ASN B C 1
ATOM 1709 O O . ASN B 1 89 ? 0.884 -22 -4.535 1 98.81 89 ASN B O 1
ATOM 1713 N N . SER B 1 90 ? 1.315 -23.922 -3.473 1 98.56 90 SER B N 1
ATOM 1714 C CA . SER B 1 90 ? 2.398 -24.312 -4.371 1 98.56 90 SER B CA 1
ATOM 1715 C C . SER B 1 90 ? 1.966 -25.438 -5.309 1 98.56 90 SER B C 1
ATOM 1717 O O . SER B 1 90 ? 2.781 -25.969 -6.059 1 98.56 90 SER B O 1
ATOM 1719 N N . ASP B 1 91 ? 0.672 -25.797 -5.23 1 98.69 91 ASP B N 1
ATOM 1720 C CA . ASP B 1 91 ? 0.172 -26.828 -6.145 1 98.69 91 ASP B CA 1
ATOM 1721 C C . ASP B 1 91 ? 0.34 -26.391 -7.598 1 98.69 91 ASP B C 1
ATOM 1723 O O . ASP B 1 91 ? 0.008 -25.25 -7.957 1 98.69 91 ASP B O 1
ATOM 1727 N N . ALA B 1 92 ? 0.799 -27.312 -8.461 1 98.44 92 ALA B N 1
ATOM 1728 C CA . ALA B 1 92 ? 1.116 -27.016 -9.852 1 98.44 92 ALA B CA 1
ATOM 1729 C C . ALA B 1 92 ? -0.109 -26.469 -10.586 1 98.44 92 ALA B C 1
ATOM 1731 O O . ALA B 1 92 ? -0.001 -25.547 -11.398 1 98.44 92 ALA B O 1
ATOM 1732 N N . ASP B 1 93 ? -1.253 -27.078 -10.352 1 98.75 93 ASP B N 1
ATOM 1733 C CA . ASP B 1 93 ? -2.471 -26.641 -11.023 1 98.75 93 ASP B CA 1
ATOM 1734 C C . ASP B 1 93 ? -2.875 -25.25 -10.578 1 98.75 93 ASP B C 1
ATOM 1736 O O . ASP B 1 93 ? -3.34 -24.438 -11.391 1 98.75 93 ASP B O 1
ATOM 1740 N N . ALA B 1 94 ? -2.77 -24.984 -9.273 1 98.81 94 ALA B N 1
ATOM 1741 C CA . ALA B 1 94 ? -3.082 -23.656 -8.75 1 98.81 94 ALA B CA 1
ATOM 1742 C C . ALA B 1 94 ? -2.146 -22.594 -9.336 1 98.81 94 ALA B C 1
ATOM 1744 O O . ALA B 1 94 ? -2.584 -21.5 -9.703 1 98.81 94 ALA B O 1
ATOM 1745 N N . VAL B 1 95 ? -0.895 -22.922 -9.359 1 98.88 95 VAL B N 1
ATOM 1746 C CA . VAL B 1 95 ? 0.102 -22 -9.906 1 98.88 95 VAL B CA 1
ATOM 1747 C C . VAL B 1 95 ? -0.196 -21.734 -11.383 1 98.88 95 VAL B C 1
ATOM 1749 O O . VAL B 1 95 ? -0.184 -20.594 -11.828 1 98.88 95 VAL B O 1
ATOM 1752 N N . ARG B 1 96 ? -0.471 -22.797 -12.109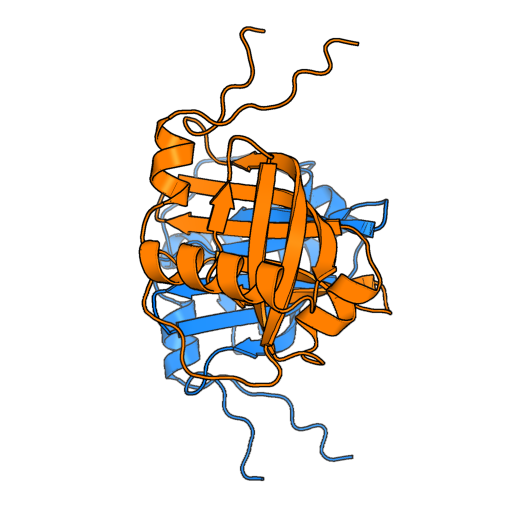 1 98.69 96 ARG B N 1
ATOM 1753 C CA . ARG B 1 96 ? -0.783 -22.656 -13.523 1 98.69 96 ARG B CA 1
ATOM 1754 C C . ARG B 1 96 ? -2.008 -21.766 -13.734 1 98.69 96 ARG B C 1
ATOM 1756 O O . ARG B 1 96 ? -2.018 -20.906 -14.617 1 98.69 96 ARG B O 1
ATOM 1763 N N . ASP B 1 97 ? -3.047 -22.016 -12.984 1 98.81 97 ASP B N 1
ATOM 1764 C CA . ASP B 1 97 ? -4.25 -21.203 -13.07 1 98.81 97 ASP B CA 1
ATOM 1765 C C . ASP B 1 97 ? -3.934 -19.734 -12.805 1 98.81 97 ASP B C 1
ATOM 1767 O O . ASP B 1 97 ? -4.391 -18.844 -13.539 1 98.81 97 ASP B O 1
ATOM 1771 N N . ALA B 1 98 ? -3.178 -19.422 -11.766 1 98.94 98 ALA B N 1
ATOM 1772 C CA . ALA B 1 98 ? -2.801 -18.062 -11.406 1 98.94 98 ALA B CA 1
ATOM 1773 C C . ALA B 1 98 ? -1.971 -17.406 -12.516 1 98.94 98 ALA B C 1
ATOM 1775 O O . ALA B 1 98 ? -2.125 -16.219 -12.797 1 98.94 98 ALA B O 1
ATOM 1776 N N . GLU B 1 99 ? -1.069 -18.172 -13.133 1 98.88 99 GLU B N 1
ATOM 1777 C CA . GLU B 1 99 ? -0.283 -17.672 -14.258 1 98.88 99 GLU B CA 1
A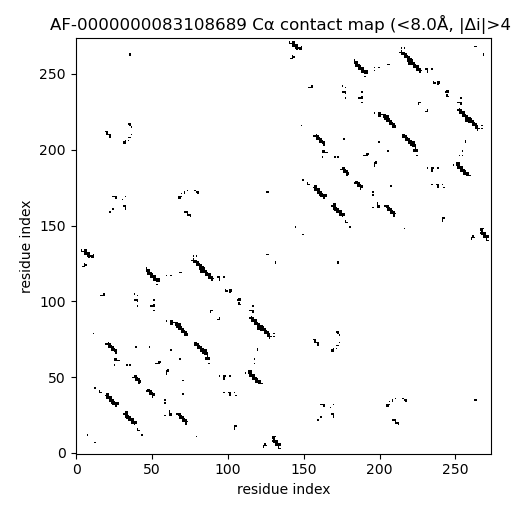TOM 1778 C C . GLU B 1 99 ? -1.182 -17.25 -15.414 1 98.88 99 GLU B C 1
ATOM 1780 O O . GLU B 1 99 ? -0.947 -16.219 -16.047 1 98.88 99 GLU B O 1
ATOM 1785 N N . LEU B 1 100 ? -2.141 -18.078 -15.719 1 98.81 100 LEU B N 1
ATOM 1786 C CA . LEU B 1 100 ? -3.049 -17.781 -16.828 1 98.81 100 LEU B CA 1
ATOM 1787 C C . LEU B 1 100 ? -3.84 -16.516 -16.547 1 98.81 100 LEU B C 1
ATOM 1789 O O . LEU B 1 100 ? -3.994 -15.672 -17.438 1 98.81 100 LEU B O 1
ATOM 1793 N N . ARG B 1 101 ? -4.367 -16.391 -15.383 1 98.75 101 ARG B N 1
ATOM 1794 C CA . ARG B 1 101 ? -5.09 -15.188 -15.016 1 98.75 101 ARG B CA 1
ATOM 1795 C C . ARG B 1 101 ? -4.184 -13.961 -15.094 1 98.75 101 ARG B C 1
ATOM 1797 O O . ARG B 1 101 ? -4.594 -12.906 -15.586 1 98.75 101 ARG B O 1
ATOM 1804 N N . TYR B 1 102 ? -3.021 -14.109 -14.555 1 98.81 102 TYR B N 1
ATOM 1805 C CA . TYR B 1 102 ? -2.043 -13.023 -14.594 1 98.81 102 TYR B CA 1
ATOM 1806 C C . TYR B 1 102 ? -1.766 -12.594 -16.031 1 98.81 102 TYR B C 1
ATOM 1808 O O . TYR B 1 102 ? -1.716 -11.398 -16.328 1 98.81 102 TYR B O 1
ATOM 1816 N N . ALA B 1 103 ? -1.555 -13.539 -16.906 1 98.75 103 ALA B N 1
ATOM 1817 C CA . ALA B 1 103 ? -1.251 -13.258 -18.312 1 98.75 103 ALA B CA 1
ATOM 1818 C C . ALA B 1 103 ? -2.373 -12.461 -18.969 1 98.75 103 ALA B C 1
ATOM 1820 O O . ALA B 1 103 ? -2.121 -11.617 -19.828 1 98.75 103 ALA B O 1
ATOM 1821 N N . GLN B 1 104 ? -3.582 -12.719 -18.609 1 98.31 104 GLN B N 1
ATOM 1822 C CA . GLN B 1 104 ? -4.734 -12.016 -19.172 1 98.31 104 GLN B CA 1
ATOM 1823 C C . GLN B 1 104 ? -4.73 -10.547 -18.766 1 98.31 104 GLN B C 1
ATOM 1825 O O . GLN B 1 104 ? -5.117 -9.68 -19.547 1 98.31 104 GLN B O 1
ATOM 1830 N N . ARG B 1 105 ? -4.293 -10.25 -17.547 1 98.12 105 ARG B N 1
ATOM 1831 C CA . ARG B 1 105 ? -4.359 -8.883 -17.047 1 98.12 105 ARG B CA 1
ATOM 1832 C C . ARG B 1 105 ? -3.078 -8.117 -17.375 1 98.12 105 ARG B C 1
ATOM 1834 O O . ARG B 1 105 ? -3.109 -6.906 -17.578 1 98.12 105 ARG B O 1
ATOM 1841 N N . TYR B 1 106 ? -2.031 -8.812 -17.438 1 98 106 TYR B N 1
ATOM 1842 C CA . TYR B 1 106 ? -0.736 -8.156 -17.562 1 98 106 TYR B CA 1
ATOM 1843 C C . TYR B 1 106 ? 0.014 -8.656 -18.781 1 98 106 TYR B C 1
ATOM 1845 O O . TYR B 1 106 ? -0.238 -8.203 -19.906 1 98 106 TYR B O 1
ATOM 1853 N N . ARG B 1 107 ? 0.846 -9.68 -18.641 1 97.88 107 ARG B N 1
ATOM 1854 C CA . ARG B 1 107 ? 1.677 -10.312 -19.656 1 97.88 107 ARG B CA 1
ATOM 1855 C C . ARG B 1 107 ? 2.02 -11.75 -19.266 1 97.88 107 ARG B C 1
ATOM 1857 O O . ARG B 1 107 ? 1.866 -12.133 -18.109 1 97.88 107 ARG B O 1
ATOM 1864 N N . ASN B 1 108 ? 2.43 -12.5 -20.219 1 98.44 108 ASN B N 1
ATOM 1865 C CA . ASN B 1 108 ? 2.908 -13.836 -19.875 1 98.44 108 ASN B CA 1
ATOM 1866 C C . ASN B 1 108 ? 4.094 -13.766 -18.906 1 98.44 108 ASN B C 1
ATOM 1868 O O . ASN B 1 108 ? 5.113 -13.148 -19.219 1 98.44 108 ASN B O 1
ATOM 1872 N N . PRO B 1 109 ? 3.914 -14.43 -17.781 1 98.38 109 PRO B N 1
ATOM 1873 C CA . PRO B 1 109 ? 5.043 -14.359 -16.859 1 98.38 109 PRO B CA 1
ATOM 1874 C C . PRO B 1 109 ? 6.246 -15.18 -17.328 1 98.38 109 PRO B C 1
ATOM 1876 O O . PRO B 1 109 ? 6.078 -16.188 -18.016 1 98.38 109 PRO B O 1
ATOM 1879 N N . ARG B 1 110 ? 7.43 -14.781 -16.922 1 97.69 110 ARG B N 1
ATOM 1880 C CA . ARG B 1 110 ? 8.641 -15.547 -17.203 1 97.69 110 ARG B CA 1
ATOM 1881 C C . ARG B 1 110 ? 8.633 -16.891 -16.469 1 97.69 110 ARG B C 1
ATOM 1883 O O . ARG B 1 110 ? 8.039 -17.016 -15.406 1 97.69 110 ARG B O 1
ATOM 1890 N N . PRO B 1 111 ? 9.367 -17.844 -17.094 1 97.88 111 PRO B N 1
ATOM 1891 C CA . PRO B 1 111 ? 9.469 -19.125 -16.375 1 97.88 111 PRO B CA 1
ATOM 1892 C C . PRO B 1 111 ? 10.117 -18.984 -15 1 97.88 111 PRO B C 1
ATOM 1894 O O . PRO B 1 111 ? 11.055 -18.203 -14.836 1 97.88 111 PRO B O 1
ATOM 1897 N N . ASN B 1 112 ? 9.602 -19.672 -14.031 1 98.44 112 ASN B N 1
ATOM 1898 C CA . ASN B 1 112 ? 10.078 -19.703 -12.656 1 98.44 112 ASN B CA 1
ATOM 1899 C C . ASN B 1 112 ? 9.711 -21.016 -11.969 1 98.44 112 ASN B C 1
ATOM 1901 O O . ASN B 1 112 ? 8.578 -21.203 -11.523 1 98.44 112 ASN B O 1
ATOM 1905 N N . PRO B 1 113 ? 10.656 -21.891 -11.891 1 97.81 113 PRO B N 1
ATOM 1906 C CA . PRO B 1 113 ? 10.359 -23.219 -11.328 1 97.81 113 PRO B CA 1
ATOM 1907 C C . PRO B 1 113 ? 9.992 -23.156 -9.844 1 97.81 113 PRO B C 1
ATOM 1909 O O . PRO B 1 113 ? 9.477 -24.125 -9.297 1 97.81 113 PRO B O 1
ATOM 1912 N N . ARG B 1 114 ? 10.234 -22.094 -9.172 1 98.5 114 ARG B N 1
ATOM 1913 C CA . ARG B 1 114 ? 9.953 -21.938 -7.746 1 98.5 114 ARG B CA 1
ATOM 1914 C C . ARG B 1 114 ? 8.672 -21.141 -7.516 1 98.5 114 ARG B C 1
ATOM 1916 O O . ARG B 1 114 ? 8.391 -20.719 -6.391 1 98.5 114 ARG B O 1
ATOM 1923 N N . ARG B 1 115 ? 7.93 -20.984 -8.594 1 98.81 115 ARG B N 1
ATOM 1924 C CA . ARG B 1 115 ? 6.766 -20.109 -8.516 1 98.81 115 ARG B CA 1
ATOM 1925 C C . ARG B 1 115 ? 5.73 -20.656 -7.543 1 98.81 115 ARG B C 1
ATOM 1927 O O . ARG B 1 115 ? 5.461 -21.859 -7.527 1 98.81 115 ARG B O 1
ATOM 1934 N N . VAL B 1 116 ? 5.176 -19.812 -6.738 1 98.94 116 VAL B N 1
ATOM 1935 C CA . VAL B 1 116 ? 4.023 -20.109 -5.891 1 98.94 116 VAL B CA 1
ATOM 1936 C C . VAL B 1 116 ? 2.961 -19.031 -6.082 1 98.94 116 VAL B C 1
ATOM 1938 O O . VAL B 1 116 ? 3.213 -18 -6.723 1 98.94 116 VAL B O 1
ATOM 1941 N N . VAL B 1 117 ? 1.772 -19.281 -5.59 1 98.94 117 VAL B N 1
ATOM 1942 C CA . VAL B 1 117 ? 0.7 -18.297 -5.598 1 98.94 117 VAL B CA 1
ATOM 1943 C C . VAL B 1 117 ? 0.354 -17.891 -4.164 1 98.94 117 VAL B C 1
ATOM 1945 O O . VAL B 1 117 ? 0.164 -18.75 -3.303 1 98.94 117 VAL B O 1
ATOM 1948 N N . ILE B 1 118 ? 0.386 -16.672 -3.873 1 98.94 118 ILE B N 1
ATOM 1949 C CA . ILE B 1 118 ? -0.258 -16.141 -2.678 1 98.94 118 ILE B CA 1
ATOM 1950 C C . ILE B 1 118 ? -1.742 -15.906 -2.951 1 98.94 118 ILE B C 1
ATOM 1952 O O . ILE B 1 118 ? -2.104 -15.172 -3.873 1 98.94 118 ILE B O 1
ATOM 1956 N N . GLU B 1 119 ? -2.564 -16.547 -2.219 1 98.94 119 GLU B N 1
ATOM 1957 C CA . GLU B 1 119 ? -4.008 -16.328 -2.262 1 98.94 119 GLU B CA 1
ATOM 1958 C C . GLU B 1 119 ? -4.48 -15.508 -1.068 1 98.94 119 GLU B C 1
ATOM 1960 O O . GLU B 1 119 ? -4.148 -15.812 0.078 1 98.94 119 GLU B O 1
ATOM 1965 N N . VAL B 1 120 ? -5.164 -14.477 -1.368 1 98.94 120 VAL B N 1
ATOM 1966 C CA . VAL B 1 120 ? -5.781 -13.656 -0.328 1 98.94 120 VAL B CA 1
ATOM 1967 C C . VAL B 1 120 ? -7.301 -13.781 -0.402 1 98.94 120 VAL B C 1
ATOM 1969 O O . VAL B 1 120 ? -7.91 -13.422 -1.41 1 98.94 120 VAL B O 1
ATOM 1972 N N . HIS B 1 121 ? -7.91 -14.289 0.61 1 98.69 121 HIS B N 1
ATOM 1973 C CA . HIS B 1 121 ? -9.359 -14.414 0.698 1 98.69 121 HIS B CA 1
ATOM 1974 C C . HIS B 1 121 ? -9.992 -13.141 1.24 1 98.69 121 HIS B C 1
ATOM 1976 O O . HIS B 1 121 ? -9.992 -12.906 2.451 1 98.69 121 HIS B O 1
ATOM 1982 N N . ILE B 1 122 ? -10.586 -12.375 0.344 1 98.5 122 ILE B N 1
ATOM 1983 C CA . ILE B 1 122 ? -10.969 -11 0.634 1 98.5 122 ILE B CA 1
ATOM 1984 C C . ILE B 1 122 ? -12.211 -10.984 1.518 1 98.5 122 ILE B C 1
ATOM 1986 O O . ILE B 1 122 ? -13.211 -11.641 1.212 1 98.5 122 ILE B O 1
ATOM 1990 N N . GLU B 1 123 ? -12.117 -10.172 2.557 1 96.5 123 GLU B N 1
ATOM 1991 C CA . GLU B 1 123 ? -13.211 -10.062 3.52 1 96.5 123 GLU B CA 1
ATOM 1992 C C . GLU B 1 123 ? -13.672 -8.609 3.676 1 96.5 123 GLU B C 1
ATOM 1994 O O . GLU B 1 123 ? -14.781 -8.352 4.141 1 96.5 123 GLU B O 1
ATOM 1999 N N . ARG B 1 124 ? -12.859 -7.711 3.357 1 95.94 124 ARG B N 1
ATOM 2000 C CA . ARG B 1 124 ? -13.148 -6.289 3.508 1 95.94 124 ARG B CA 1
ATOM 2001 C C . ARG B 1 124 ? -12.562 -5.48 2.355 1 95.94 124 ARG B C 1
ATOM 2003 O O . ARG B 1 124 ? -11.492 -5.82 1.835 1 95.94 124 ARG B O 1
ATOM 2010 N N . VAL B 1 125 ? -13.281 -4.48 1.984 1 97.81 125 VAL B N 1
ATOM 2011 C CA . VAL B 1 125 ? -12.797 -3.59 0.932 1 97.81 125 VAL B CA 1
ATOM 2012 C C . VAL B 1 125 ? -12.922 -2.137 1.385 1 97.81 125 VAL B C 1
ATOM 2014 O O . VAL B 1 125 ? -13.945 -1.74 1.946 1 97.81 125 VAL B O 1
ATOM 2017 N N . LEU B 1 126 ? -11.891 -1.375 1.225 1 98 126 LEU B N 1
ATOM 2018 C CA . LEU B 1 126 ? -11.898 0.08 1.322 1 98 126 LEU B CA 1
ATOM 2019 C C . LEU B 1 126 ? -11.648 0.718 -0.041 1 98 126 LEU B C 1
ATOM 2021 O O . LEU B 1 126 ? -11.078 0.084 -0.932 1 98 126 LEU B O 1
ATOM 2025 N N . GLY B 1 127 ? -12.086 1.95 -0.205 1 98.25 127 GLY B N 1
ATOM 2026 C CA . GLY B 1 127 ? -11.828 2.578 -1.491 1 98.25 127 GLY B CA 1
ATOM 2027 C C . GLY B 1 127 ? -12.539 3.908 -1.659 1 98.25 127 GLY B C 1
ATOM 2028 O O . GLY B 1 127 ? -13.258 4.348 -0.765 1 98.25 127 GLY B O 1
ATOM 2029 N N . SER B 1 128 ? -12.188 4.551 -2.773 1 98 128 SER B N 1
ATOM 2030 C CA . SER B 1 128 ? -12.805 5.828 -3.102 1 98 128 SER B CA 1
ATOM 2031 C C . SER B 1 128 ? -14.297 5.668 -3.361 1 98 128 SER B C 1
ATOM 2033 O O . SER B 1 128 ? -14.75 4.594 -3.766 1 98 128 SER B O 1
ATOM 2035 N N . SER B 1 129 ? -14.797 6.938 -3.27 1 90.44 129 SER B N 1
ATOM 2036 C CA . SER B 1 129 ? -16.25 6.973 -3.445 1 90.44 129 SER B CA 1
ATOM 2037 C C . SER B 1 129 ? -16.641 6.57 -4.863 1 90.44 129 SER B C 1
ATOM 2039 O O . SER B 1 129 ? -15.953 6.914 -5.828 1 90.44 129 SER B O 1
ATOM 2041 N N . GLY B 1 130 ? -17.422 5.805 -5.246 1 94.06 130 GLY B N 1
ATOM 2042 C CA . GLY B 1 130 ? -17.953 5.355 -6.52 1 94.06 130 GLY B CA 1
ATOM 2043 C C . GLY B 1 130 ? -17.625 3.908 -6.832 1 94.06 130 GLY B C 1
ATOM 2044 O O . GLY B 1 130 ? -18.25 3.291 -7.691 1 94.06 130 GLY B O 1
ATOM 2045 N N . LEU B 1 131 ? -16.547 3.551 -6.133 1 97.31 131 LEU B N 1
ATOM 2046 C CA . LEU B 1 131 ? -16.125 2.176 -6.398 1 97.31 131 LEU B CA 1
ATOM 2047 C C . LEU B 1 131 ? -16.812 1.21 -5.434 1 97.31 131 LEU B C 1
ATOM 2049 O O . LEU B 1 131 ? -16.766 -0.006 -5.629 1 97.31 131 LEU B O 1
ATOM 2053 N N . LEU B 1 132 ? -17.391 1.755 -4.426 1 96.31 132 LEU B N 1
ATOM 2054 C CA . LEU B 1 132 ? -17.984 0.927 -3.387 1 96.31 132 LEU B CA 1
ATOM 2055 C C . LEU B 1 132 ? -19.5 1.106 -3.355 1 96.31 132 LEU B C 1
ATOM 2057 O O . LEU B 1 132 ? -20 2.227 -3.49 1 96.31 132 LEU B O 1
ATOM 2061 N N . ASP B 1 133 ? -20.141 0.038 -3.289 1 91.44 133 ASP B N 1
ATOM 2062 C CA . ASP B 1 133 ? -21.578 -0.002 -3.039 1 91.44 133 ASP B CA 1
ATOM 2063 C C . ASP B 1 133 ? -21.875 -0.295 -1.568 1 91.44 133 ASP B C 1
ATOM 2065 O O . ASP B 1 133 ? -21.828 -1.45 -1.139 1 91.44 133 ASP B O 1
ATOM 2069 N N . ARG B 1 134 ? -22.109 0.725 -0.809 1 82.75 134 ARG B N 1
ATOM 2070 C CA . ARG B 1 134 ? -22.25 0.584 0.636 1 82.75 134 ARG B CA 1
ATOM 2071 C C . ARG B 1 134 ? -23.703 0.293 1.018 1 82.75 134 ARG B C 1
ATOM 2073 O O . ARG B 1 134 ? -24.016 0.101 2.195 1 82.75 134 ARG B O 1
ATOM 2080 N N . GLY B 1 135 ? -24.391 -0.153 0.148 1 71.06 135 GLY B N 1
ATOM 2081 C CA . GLY B 1 135 ? -25.781 -0.465 0.386 1 71.06 135 GLY B CA 1
ATOM 2082 C C . GLY B 1 135 ? -26.594 0.732 0.847 1 71.06 135 GLY B C 1
ATOM 2083 O O . GLY B 1 135 ? -26.031 1.737 1.286 1 71.06 135 GLY B O 1
ATOM 2084 N N . ASP B 1 136 ? -27.703 0.965 0.328 1 57.25 136 ASP B N 1
ATOM 2085 C CA . ASP B 1 136 ? -28.672 1.97 0.752 1 57.25 136 ASP B CA 1
ATOM 2086 C C . ASP B 1 136 ? -28.797 2.012 2.275 1 57.25 136 ASP B C 1
ATOM 2088 O O . ASP B 1 136 ? -29.016 0.981 2.914 1 57.25 136 ASP B O 1
ATOM 2092 N N . LYS B 1 137 ? -28.062 2.936 2.924 1 40.53 137 LYS B N 1
ATOM 2093 C CA . LYS B 1 137 ? -28.484 3.154 4.309 1 40.53 137 LYS B CA 1
ATOM 2094 C C . LYS B 1 137 ? -29.969 3.486 4.387 1 40.53 137 LYS B C 1
ATOM 2096 O O . LYS B 1 137 ? -30.516 4.148 3.5 1 40.53 137 LYS B O 1
#

Nearest PDB structures (foldseek):
  5jab-assembly1_B  TM=9.940E-01  e=1.867E-20  Mycobacterium tuberculosis H37Rv
  5jab-assembly2_D  TM=9.491E-01  e=9.491E-21  Mycobacterium tuberculosis H37Rv
  3ec6-assembly1_A-2  TM=7.021E-01  e=1.794E-06  Bacillus anthracis
  2hti-assembly1_A-2  TM=7.666E-01  e=3.183E-05  Halalkalibacterium halodurans
  2fhq-assembly1_B  TM=7.800E-01  e=5.593E-05  Bacteroides thetaiotaomicron VPI-5482

Foldseek 3Di:
DPPLAKDFDPVLQVVQLALFWWWKWFAAPVGDIDIDIFDWHADNVQGKIKTKDFPPPRRQVRLQVKDKMWIKGDDVQKIKIFIAIKHKAADPVVQVVRQVRSCSRYRRDDDDPRMIMIMGRGRHMDIGPPGIDSDDD/DPPLAKDFDPVLQVVQLALFWWWKWFAAPVGDIDIDIFDWHADNVQRKIKTKDFPPPRRQVRLQVKDKMWIKGDDVQKIKIFIAIKHKAADPVVQVVRQVRSCSRYRRDDDDPRMIMIMGRGRHMDIGDPGIDSDDD

InterPro domains:
  IPR011576 Pyridoxamine 5'-phosphate oxidase, N-terminal [PF01243] (8-126)
  IPR012349 FMN-binding split barrel [G3DSA:2.30.110.10] (1-133)
  IPR019920 F420-binding domain, putative [TIGR03618] (13-127)
  IPR052019 F420H(2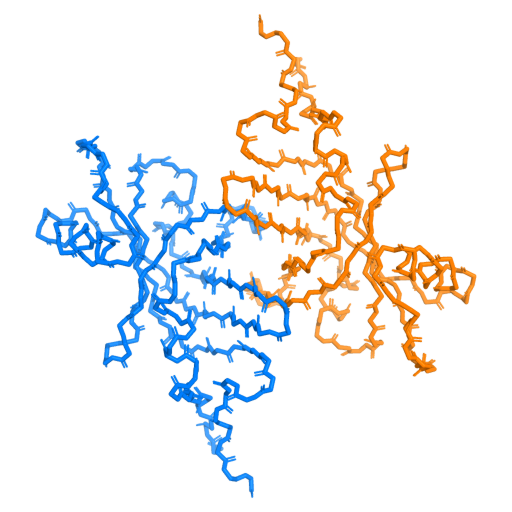)-dependent biliverdin reductase/Heme oxygenase [PTHR35176] (7-128)

Solvent-accessible surface area (backbone atoms only — not comparable to full-atom values): 14936 Å² total; per-residue (Å²): 126,89,77,70,67,61,35,73,28,71,61,32,53,51,61,62,54,48,80,61,67,27,39,38,36,30,40,42,96,87,58,40,76,44,63,46,79,38,63,65,40,69,38,85,87,80,34,38,32,40,32,75,44,55,60,76,37,68,67,46,50,24,26,55,74,39,48,58,29,34,47,30,39,72,57,88,82,46,36,40,24,42,26,21,46,23,35,63,41,68,50,67,68,59,30,51,53,52,46,54,53,38,28,74,43,68,50,79,73,76,92,56,96,53,48,23,25,39,39,28,47,51,77,47,62,49,63,30,89,72,31,53,39,67,59,89,125,126,90,75,70,68,60,34,72,29,71,62,32,54,50,60,62,53,48,80,63,66,27,37,38,37,31,41,41,97,88,58,41,76,44,63,45,80,39,62,66,41,68,38,87,88,80,35,39,32,41,31,75,44,54,60,77,37,66,69,46,51,24,27,56,74,41,47,58,29,35,46,30,39,71,58,88,82,47,36,40,22,43,27,19,44,24,34,62,43,69,50,67,68,59,31,51,52,51,46,53,53,39,28,74,45,67,49,77,71,76,91,56,97,52,49,22,24,40,39,28,46,51,77,47,62,48,62,31,90,72,32,56,40,69,60,87,126

Secondary structure (DSSP, 8-state):
------EE-HHHHHHTTSS--EEEEEE-TTS-EEEEEE--EEETTTTEEEEEEETTSHHHHHHHT--EEEEEEEETTEEEEEEEEEEEE--HHHHHHHHHHHHHHS-PPPP-TTEEEEEEEEEEEEE-TTSEE----/------EEPHHHHHHTTSS--EEEEEE-TTS-EEEEEE--EEETTTTEEEEEEETTSHHHHHHHT--EEEEEEEETTEEEEEEEEEEEE--HHHHHHHHHHHHHHS-PPPP-TTEEEEEEEEEEEEE-TTSEE----

pLDDT: mean 94.62, std 12.36, range [28.55, 99.0]